Protein AF-A0A914DR41-F1 (afdb_monomer_lite)

InterPro domains:
  IPR018612 Nuclear speckle splicing regulatory protein 1, N-terminal [PF09745] (57-173)
  IPR042816 Nuclear speckle splicing regulatory protein 1 [PTHR31938] (1-197)

Organism: NCBI:txid290746

Structure (mmCIF, N/CA/C/O backbone):
data_AF-A0A914DR41-F1
#
_entry.id   AF-A0A914DR41-F1
#
loop_
_atom_site.group_PDB
_atom_site.id
_atom_site.type_symbol
_atom_site.label_atom_id
_atom_site.label_alt_id
_atom_site.label_comp_id
_atom_site.label_asym_id
_atom_site.label_entity_id
_atom_site.label_seq_id
_atom_site.pdbx_PDB_ins_code
_atom_site.Cartn_x
_atom_site.Cartn_y
_atom_site.Cartn_z
_atom_site.occupancy
_atom_site.B_iso_or_equiv
_atom_site.auth_seq_id
_atom_site.auth_comp_id
_atom_site.auth_asym_id
_atom_site.auth_atom_id
_atom_site.pdbx_PDB_model_num
ATOM 1 N N . MET A 1 1 ? 1.814 39.243 23.192 1.00 39.47 1 MET A N 1
ATOM 2 C CA . MET A 1 1 ? 2.879 38.383 22.633 1.00 39.47 1 MET A CA 1
ATOM 3 C C . MET A 1 1 ? 2.545 38.148 21.168 1.00 39.47 1 MET A C 1
ATOM 5 O O . MET A 1 1 ? 1.551 37.488 20.896 1.00 39.47 1 MET A O 1
ATOM 9 N N . SER A 1 2 ? 3.244 38.806 20.237 1.00 38.56 2 SER A N 1
ATOM 10 C CA . SER A 1 2 ? 2.941 38.699 18.805 1.00 38.56 2 SER A CA 1
ATOM 11 C C . SER A 1 2 ? 3.632 37.471 18.207 1.00 38.56 2 SER A C 1
ATOM 13 O O . SER A 1 2 ? 4.846 37.304 18.309 1.00 38.56 2 SER A O 1
ATOM 15 N N . ASN A 1 3 ? 2.838 36.590 17.600 1.00 43.41 3 ASN A N 1
ATOM 16 C CA . ASN A 1 3 ? 3.318 35.373 16.958 1.00 43.41 3 ASN A CA 1
ATOM 17 C C . ASN A 1 3 ? 3.748 35.688 15.524 1.00 43.41 3 ASN A C 1
ATOM 19 O O . ASN A 1 3 ? 2.932 36.020 14.666 1.00 43.41 3 ASN A O 1
ATOM 23 N N . ASN A 1 4 ? 5.051 35.593 15.279 1.00 41.84 4 ASN A N 1
ATOM 24 C CA . ASN A 1 4 ? 5.675 35.825 13.984 1.00 41.84 4 ASN A CA 1
ATOM 25 C C . ASN A 1 4 ? 5.664 34.512 13.178 1.00 41.84 4 ASN A C 1
ATOM 27 O O . ASN A 1 4 ? 6.569 33.686 13.295 1.00 41.84 4 ASN A O 1
ATOM 31 N N . LEU A 1 5 ? 4.605 34.286 12.397 1.00 46.75 5 LEU A N 1
ATOM 32 C CA . LEU A 1 5 ? 4.511 33.158 11.468 1.00 46.75 5 LEU A CA 1
ATOM 33 C C . LEU A 1 5 ? 5.304 33.485 10.196 1.00 46.75 5 LEU A C 1
ATOM 35 O O . LEU A 1 5 ? 4.791 34.092 9.258 1.00 46.75 5 LEU A O 1
ATOM 39 N N . LYS A 1 6 ? 6.575 33.072 10.158 1.00 53.91 6 LYS A N 1
ATOM 40 C CA . LYS A 1 6 ? 7.399 33.120 8.944 1.00 53.91 6 LYS A CA 1
ATOM 41 C C . LYS A 1 6 ? 6.892 32.080 7.942 1.00 53.91 6 LYS A C 1
ATOM 43 O O . LYS A 1 6 ? 7.232 30.903 8.020 1.00 53.91 6 LYS A O 1
ATOM 48 N N . SER A 1 7 ? 6.087 32.525 6.982 1.00 46.97 7 SER A N 1
ATOM 49 C CA . SER A 1 7 ? 5.737 31.755 5.791 1.00 46.97 7 SER A CA 1
ATOM 50 C C . SER A 1 7 ? 6.989 31.515 4.935 1.00 46.97 7 SER A C 1
ATOM 52 O O . SER A 1 7 ? 7.526 32.450 4.337 1.00 46.97 7 SER A O 1
ATOM 54 N N . LEU A 1 8 ? 7.453 30.270 4.857 1.00 46.78 8 LEU A N 1
ATOM 55 C CA . LEU A 1 8 ? 8.509 29.848 3.936 1.00 46.78 8 LEU A CA 1
ATOM 56 C C . LEU A 1 8 ? 7.909 29.689 2.530 1.00 46.78 8 LEU A C 1
ATOM 58 O O . LEU A 1 8 ? 7.341 28.651 2.198 1.00 46.78 8 LEU A O 1
ATOM 62 N N . ARG A 1 9 ? 8.007 30.734 1.701 1.00 49.91 9 ARG A N 1
ATOM 63 C CA . ARG A 1 9 ? 7.761 30.647 0.253 1.00 49.91 9 ARG A CA 1
ATOM 64 C C . ARG A 1 9 ? 9.052 30.231 -0.455 1.00 49.91 9 ARG A C 1
ATOM 66 O O . ARG A 1 9 ? 10.077 30.890 -0.314 1.00 49.91 9 ARG A O 1
ATOM 73 N N . LEU A 1 10 ? 8.977 29.155 -1.236 1.00 48.16 10 LEU A N 1
ATOM 74 C CA . LEU A 1 10 ? 10.028 28.695 -2.142 1.00 48.16 10 LEU A CA 1
ATOM 75 C C . LEU A 1 10 ? 10.164 29.696 -3.307 1.00 48.16 10 LEU A C 1
ATOM 77 O O . LEU A 1 10 ? 9.295 29.764 -4.174 1.00 48.16 10 LEU A O 1
ATOM 81 N N . LEU A 1 11 ? 11.231 30.495 -3.315 1.00 53.06 11 LEU A N 1
ATOM 82 C CA . LEU A 1 11 ? 11.578 31.382 -4.429 1.00 53.06 11 LEU A CA 1
ATOM 83 C C . LEU A 1 11 ? 12.401 30.597 -5.460 1.00 53.06 11 LEU A C 1
ATOM 85 O O . LEU A 1 11 ? 13.582 30.336 -5.243 1.00 53.06 11 LEU A O 1
ATOM 89 N N . LEU A 1 12 ? 11.789 30.225 -6.590 1.00 52.44 12 LEU A N 1
ATOM 90 C CA . LEU A 1 12 ? 12.543 29.789 -7.768 1.00 52.44 12 LEU A CA 1
ATOM 91 C C . LEU A 1 12 ? 13.240 31.009 -8.386 1.00 52.44 12 LEU A C 1
ATOM 93 O O . LEU A 1 12 ? 12.578 31.934 -8.860 1.00 52.44 12 LEU A O 1
ATOM 97 N N . ALA A 1 13 ? 14.572 31.002 -8.402 1.00 54.69 13 ALA A N 1
ATOM 98 C CA . ALA A 1 13 ? 15.357 31.995 -9.123 1.00 54.69 13 ALA A CA 1
ATOM 99 C C . ALA A 1 13 ? 15.123 31.843 -10.637 1.00 54.69 13 ALA A C 1
ATOM 101 O O . ALA A 1 13 ? 15.411 30.796 -11.220 1.00 54.69 13 ALA A O 1
ATOM 102 N N . LYS A 1 14 ? 14.596 32.890 -11.286 1.00 54.19 14 LYS A N 1
ATOM 103 C CA . LYS A 1 14 ? 14.556 32.974 -12.751 1.00 54.19 14 LYS A CA 1
ATOM 104 C C . LYS A 1 14 ? 15.987 33.119 -13.266 1.00 54.19 14 LYS A C 1
ATOM 106 O O . LYS A 1 14 ? 16.697 34.047 -12.889 1.00 54.19 14 LYS A O 1
ATOM 111 N N . LYS A 1 15 ? 16.392 32.179 -14.117 1.00 45.06 15 LYS A N 1
ATOM 112 C CA . LYS A 1 15 ? 17.657 32.187 -14.852 1.00 45.06 15 LYS A CA 1
ATOM 113 C C . LYS A 1 15 ? 17.734 33.469 -15.687 1.00 45.06 15 LYS A C 1
ATOM 115 O O . LYS A 1 15 ? 16.824 33.739 -16.465 1.00 45.06 15 LYS A O 1
ATOM 120 N N . SER A 1 16 ? 18.784 34.258 -15.487 1.00 47.59 16 SER A N 1
ATOM 121 C CA . SER A 1 16 ? 19.071 35.448 -16.281 1.00 47.59 16 SER A CA 1
ATOM 122 C C . SER A 1 16 ? 19.378 35.046 -17.723 1.00 47.59 16 SER A C 1
ATOM 124 O O . SER A 1 16 ? 20.249 34.216 -17.988 1.00 47.59 16 SER A O 1
ATOM 126 N N . GLU A 1 17 ? 18.634 35.623 -18.661 1.00 46.72 17 GLU A N 1
ATOM 127 C CA . GLU A 1 17 ? 18.936 35.551 -20.084 1.00 46.72 17 GLU A CA 1
ATOM 128 C C . GLU A 1 17 ? 20.172 36.415 -20.346 1.00 46.72 17 GLU A C 1
ATOM 130 O O . GLU A 1 17 ? 20.163 37.630 -20.151 1.00 46.72 17 GLU A O 1
ATOM 135 N N . THR A 1 18 ? 21.275 35.786 -20.739 1.00 50.22 18 THR A N 1
ATOM 136 C CA . THR A 1 18 ? 22.477 36.488 -21.177 1.00 50.22 18 THR A CA 1
ATOM 137 C C . THR A 1 18 ? 22.243 37.035 -22.586 1.00 50.22 18 THR A C 1
ATOM 139 O O . THR A 1 18 ? 22.272 36.303 -23.576 1.00 50.22 18 THR A O 1
ATOM 142 N N . SER A 1 19 ? 21.994 38.341 -22.693 1.00 57.12 19 SER A N 1
ATOM 143 C CA . SER A 1 19 ? 21.948 39.053 -23.972 1.00 57.12 19 SER A CA 1
ATOM 144 C C . SER A 1 19 ? 23.330 39.035 -24.634 1.00 57.12 19 SER A C 1
ATOM 146 O O . SER A 1 19 ? 24.313 39.481 -24.040 1.00 57.12 19 SER A O 1
ATOM 148 N N . LYS A 1 20 ? 23.416 38.524 -25.867 1.00 54.12 20 LYS A N 1
ATOM 149 C CA . LYS A 1 20 ? 24.638 38.565 -26.690 1.00 54.12 20 LYS A CA 1
ATOM 150 C C . LYS A 1 20 ? 25.001 40.025 -27.033 1.00 54.12 20 LYS A C 1
ATOM 152 O O . LYS A 1 20 ? 24.086 40.821 -27.245 1.00 54.12 20 LYS A O 1
ATOM 157 N N . PRO A 1 21 ? 26.295 40.389 -27.119 1.00 48.03 21 PRO A N 1
ATOM 158 C CA . PRO A 1 21 ? 26.701 41.762 -27.403 1.00 48.03 21 PRO A CA 1
ATOM 159 C C . PRO A 1 21 ? 26.348 42.163 -28.842 1.00 48.03 21 PRO A C 1
ATOM 161 O O . PRO A 1 21 ? 26.609 41.429 -29.795 1.00 48.03 21 PRO A O 1
ATOM 164 N N . ILE A 1 22 ? 25.754 43.347 -28.982 1.00 55.28 22 ILE A N 1
ATOM 165 C CA . ILE A 1 22 ? 25.445 43.992 -30.261 1.00 55.28 22 ILE A CA 1
ATOM 166 C C . ILE A 1 22 ? 26.759 44.530 -30.839 1.00 55.28 22 ILE A C 1
ATOM 168 O O . ILE A 1 22 ? 27.381 45.416 -30.258 1.00 55.28 22 ILE A O 1
ATOM 172 N N . VAL A 1 23 ? 27.194 43.985 -31.975 1.00 56.53 23 VAL A N 1
ATOM 173 C CA . VAL A 1 23 ? 28.359 44.485 -32.718 1.00 56.53 23 VAL A CA 1
ATOM 174 C C . VAL A 1 23 ? 27.968 45.791 -33.416 1.00 56.53 23 VAL A C 1
ATOM 176 O O . VAL A 1 23 ? 27.027 45.818 -34.211 1.00 56.53 23 VAL A O 1
ATOM 179 N N . ALA A 1 24 ? 28.677 46.876 -33.106 1.00 60.75 24 ALA A N 1
ATOM 180 C CA . ALA A 1 24 ? 28.506 48.171 -33.756 1.00 60.75 24 ALA A CA 1
ATOM 181 C C . ALA A 1 24 ? 28.954 48.102 -35.229 1.00 60.75 24 ALA A C 1
ATOM 183 O O . ALA A 1 24 ? 30.042 47.612 -35.532 1.00 60.75 24 ALA A O 1
ATOM 184 N N . LYS A 1 25 ? 28.113 48.593 -36.147 1.00 64.19 25 LYS A N 1
ATOM 185 C CA . LYS A 1 25 ? 28.446 48.730 -37.574 1.00 64.19 25 LYS A CA 1
ATOM 186 C C . LYS A 1 25 ? 29.302 49.994 -37.778 1.00 64.19 25 LYS A C 1
ATOM 188 O O . LYS A 1 25 ? 28.958 51.017 -37.185 1.00 64.19 25 LYS A O 1
ATOM 193 N N . PRO A 1 26 ? 30.368 49.972 -38.601 1.00 64.38 26 PRO A N 1
ATOM 194 C CA . PRO A 1 26 ? 31.095 51.190 -38.955 1.00 64.38 26 PRO A CA 1
ATOM 195 C C . PRO A 1 26 ? 30.218 52.130 -39.804 1.00 64.38 26 PRO A C 1
ATOM 197 O O . PRO A 1 26 ? 29.418 51.678 -40.623 1.00 64.38 26 PRO A O 1
ATOM 200 N N . SER A 1 27 ? 30.350 53.435 -39.549 1.00 68.50 27 SER A N 1
ATOM 201 C CA . SER A 1 27 ? 29.569 54.532 -40.141 1.00 68.50 27 SER A CA 1
ATOM 202 C C . SER A 1 27 ? 29.747 54.658 -41.664 1.00 68.50 27 SER A C 1
ATOM 204 O O . SER A 1 27 ? 30.855 54.518 -42.174 1.00 68.50 27 SER A O 1
ATOM 206 N N . VAL A 1 28 ? 28.642 54.966 -42.355 1.00 58.00 28 VAL A N 1
ATOM 207 C CA . VAL A 1 28 ? 28.438 55.043 -43.818 1.00 58.00 28 VAL A CA 1
ATOM 208 C C . VAL A 1 28 ? 28.422 56.512 -44.290 1.00 58.00 28 VAL A C 1
ATOM 210 O O . VAL A 1 28 ? 27.437 56.981 -44.843 1.00 58.00 28 VAL A O 1
ATOM 213 N N . PHE A 1 29 ? 29.476 57.287 -44.023 1.00 53.75 29 PHE A N 1
ATOM 214 C CA . PHE A 1 29 ? 29.556 58.699 -44.459 1.00 53.75 29 PHE A CA 1
ATOM 215 C C . PHE A 1 29 ? 30.946 59.081 -44.984 1.00 53.75 29 PHE A C 1
ATOM 217 O O . PHE A 1 29 ? 31.514 60.096 -44.592 1.00 53.75 29 PHE A O 1
ATOM 224 N N . GLY A 1 30 ? 31.525 58.261 -45.859 1.00 58.22 30 GLY A N 1
ATOM 225 C CA . GLY A 1 30 ? 32.840 58.567 -46.418 1.00 58.22 30 GLY A CA 1
ATOM 226 C C . GLY A 1 30 ? 33.162 57.814 -47.696 1.00 58.22 30 GLY A C 1
ATOM 227 O O . GLY A 1 30 ? 34.155 57.103 -47.706 1.00 58.22 30 GLY A O 1
ATOM 228 N N . ASP A 1 31 ? 32.305 57.925 -48.713 1.00 51.16 31 ASP A N 1
ATOM 229 C CA . ASP A 1 31 ? 32.732 58.027 -50.118 1.00 51.16 31 ASP A CA 1
ATOM 230 C C . ASP A 1 31 ? 31.510 58.355 -50.994 1.00 51.16 31 ASP A C 1
ATOM 232 O O . ASP A 1 31 ? 30.591 57.547 -51.130 1.00 51.16 31 ASP A O 1
ATOM 236 N N . GLU A 1 32 ? 31.473 59.568 -51.547 1.00 50.31 32 GLU A N 1
ATOM 237 C CA . GLU A 1 32 ? 30.600 59.919 -52.671 1.00 50.31 32 GLU A CA 1
ATOM 238 C C . GLU A 1 32 ? 31.189 59.264 -53.928 1.00 50.31 32 GLU A C 1
ATOM 240 O O . GLU A 1 32 ? 32.149 59.766 -54.511 1.00 50.31 32 GLU A O 1
ATOM 245 N N . SER A 1 33 ? 30.632 58.126 -54.346 1.00 59.69 33 SER A N 1
ATOM 246 C CA . SER A 1 33 ? 30.881 57.560 -55.672 1.00 59.69 33 SER A CA 1
ATOM 247 C C . SER A 1 33 ? 29.559 57.095 -56.279 1.00 59.69 33 SER A C 1
ATOM 249 O O . SER A 1 33 ? 28.854 56.257 -55.717 1.00 59.69 33 SER A O 1
ATOM 251 N N . ASP A 1 34 ? 29.215 57.743 -57.386 1.00 60.22 34 ASP A N 1
ATOM 252 C CA . ASP A 1 34 ? 27.919 57.789 -58.062 1.00 60.22 34 ASP A CA 1
ATOM 253 C C . ASP A 1 34 ? 27.664 56.523 -58.907 1.00 60.22 34 ASP A C 1
ATOM 255 O O . ASP A 1 34 ? 27.670 56.558 -60.135 1.00 60.22 34 ASP A O 1
ATOM 259 N N . GLU A 1 35 ? 27.475 55.374 -58.248 1.00 62.78 35 GLU A N 1
ATOM 260 C CA . GLU A 1 35 ? 26.938 54.161 -58.876 1.00 62.78 35 GLU A CA 1
ATOM 261 C C . GLU A 1 35 ? 25.740 53.629 -58.076 1.00 62.78 35 GLU A C 1
ATOM 263 O O . GLU A 1 35 ? 25.835 53.355 -56.876 1.00 62.78 35 GLU A O 1
ATOM 268 N N . GLU A 1 36 ? 24.599 53.477 -58.759 1.00 65.25 36 GLU A N 1
ATOM 269 C CA . GLU A 1 36 ? 23.353 52.915 -58.223 1.00 65.25 36 GLU A CA 1
ATOM 270 C C . GLU A 1 36 ? 23.631 51.639 -57.398 1.00 65.25 36 GLU A C 1
ATOM 272 O O . GLU A 1 36 ? 24.268 50.697 -57.891 1.00 65.25 36 GLU A O 1
ATOM 277 N N . PRO A 1 37 ? 23.183 51.554 -56.130 1.00 66.62 37 PRO A N 1
ATOM 278 C CA . PRO A 1 37 ? 23.532 50.434 -55.272 1.00 66.62 37 PRO A CA 1
ATOM 279 C C . PRO A 1 37 ? 22.868 49.149 -55.781 1.00 66.62 37 PRO A C 1
ATOM 281 O O . PRO A 1 37 ? 21.682 48.927 -55.545 1.00 66.62 37 PRO A O 1
ATOM 284 N N . LEU A 1 38 ? 23.659 48.267 -56.413 1.00 64.75 38 LEU A N 1
ATOM 285 C CA . LEU A 1 38 ? 23.199 46.947 -56.876 1.00 64.75 38 LEU A CA 1
ATOM 286 C C . LEU A 1 38 ? 22.393 46.238 -55.777 1.00 64.75 38 LEU A C 1
ATOM 288 O O . LEU A 1 38 ? 22.798 46.208 -54.600 1.00 64.75 38 LEU A O 1
ATOM 292 N N . THR A 1 39 ? 21.266 45.644 -56.164 1.00 77.56 39 THR A N 1
ATOM 293 C CA . THR A 1 39 ? 20.363 44.976 -55.224 1.00 77.56 39 THR A CA 1
ATOM 294 C C . THR A 1 39 ? 21.057 43.783 -54.559 1.00 77.56 39 THR A C 1
ATOM 296 O O . THR A 1 39 ? 22.008 43.198 -55.087 1.00 77.56 39 THR A O 1
ATOM 299 N N . ALA A 1 40 ? 20.609 43.395 -53.361 1.00 74.31 40 ALA A N 1
ATOM 300 C CA . ALA A 1 40 ? 21.200 42.260 -52.644 1.00 74.31 40 ALA A CA 1
ATOM 301 C C . ALA A 1 40 ? 21.135 40.950 -53.457 1.00 74.31 40 ALA A C 1
ATOM 303 O O . ALA A 1 40 ? 22.047 40.131 -53.355 1.00 74.31 40 ALA A O 1
ATOM 304 N N . SER A 1 41 ? 20.101 40.789 -54.290 1.00 76.31 41 SER A N 1
ATOM 305 C CA . SER A 1 41 ? 19.934 39.686 -55.242 1.00 76.31 41 SER A CA 1
ATOM 306 C C . SER A 1 41 ? 20.958 39.720 -56.376 1.00 76.31 41 SER A C 1
ATOM 308 O O . SER A 1 41 ? 21.594 38.704 -56.627 1.00 76.31 41 SER A O 1
ATOM 310 N N . GLU A 1 42 ? 21.211 40.871 -57.002 1.00 78.44 42 GLU A N 1
ATOM 311 C CA . GLU A 1 42 ? 22.209 40.978 -58.084 1.00 78.44 42 GLU A CA 1
ATOM 312 C C . GLU A 1 42 ? 23.633 40.772 -57.558 1.00 78.44 42 GLU A C 1
ATOM 314 O O . GLU A 1 42 ? 24.439 40.056 -58.153 1.00 78.44 42 GLU A O 1
ATOM 319 N N . LYS A 1 43 ? 23.939 41.321 -56.373 1.00 76.94 43 LYS A N 1
ATOM 320 C CA . LYS A 1 43 ? 25.219 41.076 -55.687 1.00 76.94 43 LYS A CA 1
ATOM 321 C C . LYS A 1 43 ? 25.410 39.598 -55.341 1.00 76.94 43 LYS A C 1
ATOM 323 O O . LYS A 1 43 ? 26.547 39.123 -55.304 1.00 76.94 43 LYS A O 1
ATOM 328 N N . PHE A 1 44 ? 24.325 38.882 -55.054 1.00 76.31 44 PHE A N 1
ATOM 329 C CA . PHE A 1 44 ? 24.342 37.440 -54.836 1.00 76.31 44 PHE A CA 1
ATOM 330 C C . PHE A 1 44 ? 24.585 36.715 -56.168 1.00 76.31 44 PHE A C 1
ATOM 332 O O . PHE A 1 44 ? 25.568 35.995 -56.288 1.00 76.31 44 PHE A O 1
ATOM 339 N N . GLU A 1 45 ? 23.811 36.984 -57.215 1.00 76.69 45 GLU A N 1
ATOM 340 C CA . GLU A 1 45 ? 23.971 36.333 -58.524 1.00 76.69 45 GLU A CA 1
ATOM 341 C C . GLU A 1 45 ? 25.378 36.490 -59.122 1.00 76.69 45 GLU A C 1
ATOM 343 O O . GLU A 1 45 ? 25.960 35.510 -59.589 1.00 76.69 45 GLU A O 1
ATOM 348 N N . ILE A 1 46 ? 25.987 37.675 -59.028 1.00 73.62 46 ILE A N 1
ATOM 349 C CA . ILE A 1 46 ? 27.352 37.928 -59.523 1.00 73.62 46 ILE A CA 1
ATOM 350 C C . ILE A 1 46 ? 28.397 37.092 -58.754 1.00 73.62 46 ILE A C 1
ATOM 352 O O . ILE A 1 46 ? 29.318 36.512 -59.343 1.00 73.62 46 ILE A O 1
ATOM 356 N N . LYS A 1 47 ? 28.252 36.972 -57.428 1.00 72.19 47 LYS A N 1
ATOM 357 C CA . LYS A 1 47 ? 29.155 36.170 -56.579 1.00 72.19 47 LYS A CA 1
ATOM 358 C C . LYS A 1 47 ? 29.016 34.665 -56.809 1.00 72.19 47 LYS A C 1
ATOM 360 O O . LYS A 1 47 ? 30.012 33.950 -56.729 1.00 72.19 47 LYS A O 1
ATOM 365 N N . TYR A 1 48 ? 27.812 34.182 -57.101 1.00 70.19 48 TYR A N 1
ATOM 366 C CA . TYR A 1 48 ? 27.581 32.765 -57.392 1.00 70.19 48 TYR A CA 1
ATOM 367 C C . TYR A 1 48 ? 27.979 32.411 -58.832 1.00 70.19 48 TYR A C 1
ATOM 369 O O . TYR A 1 48 ? 28.585 31.367 -59.066 1.00 70.19 48 TYR A O 1
ATOM 377 N N . SER A 1 49 ? 27.740 33.305 -59.795 1.00 73.19 49 SER A N 1
ATOM 378 C CA . SER A 1 49 ? 28.137 33.110 -61.196 1.00 73.19 49 SER A CA 1
ATOM 379 C C . SER A 1 49 ? 29.662 33.027 -61.360 1.00 73.19 49 SER A C 1
ATOM 381 O O . SER A 1 49 ? 30.172 32.129 -62.031 1.00 73.19 49 SER A O 1
ATOM 383 N N . SER A 1 50 ? 30.411 33.890 -60.661 1.00 71.62 50 SER A N 1
ATOM 384 C CA . SER A 1 50 ? 31.885 33.907 -60.695 1.00 71.62 50 SER A CA 1
ATOM 385 C C . SER A 1 50 ? 32.557 32.672 -60.074 1.00 71.62 50 SER A C 1
ATOM 387 O O . SER A 1 50 ? 33.685 32.341 -60.445 1.00 71.62 50 SER A O 1
ATOM 389 N N . ASN A 1 51 ? 31.879 31.952 -59.173 1.00 74.69 51 ASN A N 1
ATOM 390 C CA . ASN A 1 51 ? 32.422 30.755 -58.517 1.00 74.69 51 ASN A CA 1
ATOM 391 C C . ASN A 1 51 ? 31.896 29.433 -59.093 1.00 74.69 51 ASN A C 1
ATOM 393 O O . ASN A 1 51 ? 32.490 28.386 -58.839 1.00 74.69 51 ASN A O 1
ATOM 397 N N . LYS A 1 52 ? 30.895 29.480 -59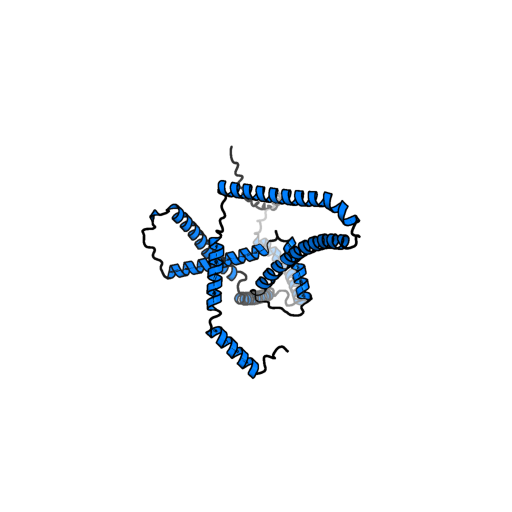.980 1.00 78.19 52 LYS A N 1
ATOM 398 C CA . LYS A 1 52 ? 30.253 28.303 -60.584 1.00 78.19 52 LYS A CA 1
ATOM 399 C C . LYS A 1 52 ? 31.237 27.298 -61.194 1.00 78.19 52 LYS A C 1
ATOM 401 O O . LYS A 1 52 ? 31.082 26.098 -61.007 1.00 78.19 52 LYS A O 1
ATOM 406 N N . SER A 1 53 ? 32.277 27.773 -61.885 1.00 80.94 53 SER A N 1
ATOM 407 C CA . SER A 1 53 ? 33.297 26.897 -62.490 1.00 80.94 53 SER A CA 1
ATOM 408 C C . SER A 1 53 ? 34.169 26.185 -61.448 1.00 80.94 53 SER A C 1
ATOM 410 O O . SER A 1 53 ? 34.565 25.036 -61.644 1.00 80.94 53 SER A O 1
ATOM 412 N N . LYS A 1 54 ? 34.469 26.851 -60.326 1.00 83.00 54 LYS A N 1
ATOM 413 C CA . LYS A 1 54 ? 35.223 26.245 -59.223 1.00 83.00 54 LYS A CA 1
ATOM 414 C C . LYS A 1 54 ? 34.354 25.219 -58.506 1.00 83.00 54 LYS A C 1
ATOM 416 O O . LYS A 1 54 ? 34.817 24.106 -58.297 1.00 83.00 54 LYS A O 1
ATOM 421 N N . ASP A 1 55 ? 33.099 25.558 -58.230 1.00 83.94 55 ASP A N 1
ATOM 422 C CA . ASP A 1 55 ? 32.150 24.670 -57.558 1.00 83.94 55 ASP A CA 1
ATOM 423 C C . ASP A 1 55 ? 31.893 23.400 -58.377 1.00 83.94 55 ASP A C 1
ATOM 425 O O . ASP A 1 55 ? 31.949 22.305 -57.831 1.00 83.94 55 ASP A O 1
ATOM 429 N N . GLN A 1 56 ? 31.737 23.514 -59.701 1.00 85.44 56 GLN A N 1
ATOM 430 C CA . GLN A 1 56 ? 31.613 22.359 -60.601 1.00 85.44 56 GLN A CA 1
ATOM 431 C C . GLN A 1 56 ? 32.830 21.428 -60.532 1.00 85.44 56 GLN A C 1
ATOM 433 O O . GLN A 1 56 ? 32.666 20.225 -60.365 1.00 85.44 56 GLN A O 1
ATOM 438 N N . ARG A 1 57 ? 34.053 21.976 -60.566 1.00 86.81 57 ARG A N 1
ATOM 439 C CA . ARG A 1 57 ? 35.283 21.176 -60.413 1.00 86.81 57 ARG A CA 1
ATOM 440 C C . ARG A 1 57 ? 35.381 20.507 -59.044 1.00 86.81 57 ARG A C 1
ATOM 442 O O . ARG A 1 57 ? 35.972 19.439 -58.933 1.00 86.81 57 ARG A O 1
ATOM 449 N N . MET A 1 58 ? 34.868 21.146 -57.994 1.00 86.31 58 MET A N 1
ATOM 450 C CA . MET A 1 58 ? 34.838 20.561 -56.651 1.00 86.31 58 MET A CA 1
ATOM 451 C C . MET A 1 58 ? 33.803 19.435 -56.573 1.00 86.31 58 MET A C 1
ATOM 453 O O . MET A 1 58 ? 34.123 18.374 -56.052 1.00 86.31 58 MET A O 1
ATOM 457 N N . VAL A 1 59 ? 32.618 19.622 -57.162 1.00 87.12 59 VAL A N 1
ATOM 458 C CA . VAL A 1 59 ? 31.585 18.581 -57.273 1.00 87.12 59 VAL A CA 1
ATOM 459 C C . VAL A 1 59 ? 32.104 17.380 -58.064 1.00 87.12 59 VAL A C 1
ATOM 461 O O . VAL A 1 59 ? 31.956 16.255 -57.606 1.00 87.12 59 VAL A O 1
ATOM 464 N N . GLU A 1 60 ? 32.765 17.590 -59.204 1.00 87.62 60 GLU A N 1
ATOM 465 C CA . GLU A 1 60 ? 33.345 16.508 -60.016 1.00 87.62 60 GLU A CA 1
ATOM 466 C C . GLU A 1 60 ? 34.412 15.711 -59.259 1.00 87.62 60 GLU A C 1
ATOM 468 O O . GLU A 1 60 ? 34.420 14.485 -59.329 1.00 87.62 60 GLU A O 1
ATOM 473 N N . LYS A 1 61 ? 35.286 16.386 -58.499 1.00 88.88 61 LYS A N 1
ATOM 474 C CA . LYS A 1 61 ? 36.282 15.716 -57.646 1.00 88.88 61 LYS A CA 1
ATOM 475 C C . LYS A 1 61 ? 35.620 14.871 -56.563 1.00 88.88 61 LYS A C 1
ATOM 477 O O . LYS A 1 61 ? 35.977 13.713 -56.400 1.00 88.88 61 LYS A O 1
ATOM 482 N N . VAL A 1 62 ? 34.628 15.433 -55.876 1.00 87.25 62 VAL A N 1
ATOM 483 C CA . VAL A 1 62 ? 33.891 14.741 -54.812 1.00 87.25 62 VAL A CA 1
ATOM 484 C C . VAL A 1 62 ? 33.107 13.547 -55.370 1.00 87.25 62 VAL A C 1
ATOM 486 O O . VAL A 1 62 ? 33.127 12.482 -54.769 1.00 87.25 62 VAL A O 1
ATOM 489 N N . MET A 1 63 ? 32.492 13.679 -56.549 1.00 86.69 63 MET A N 1
ATOM 490 C CA . MET A 1 63 ? 31.787 12.584 -57.232 1.00 86.69 63 MET A CA 1
ATOM 491 C C . MET A 1 63 ? 32.729 11.496 -57.767 1.00 86.69 63 MET A C 1
ATOM 493 O O . MET A 1 63 ? 32.327 10.338 -57.860 1.00 86.69 63 MET A O 1
ATOM 497 N N . ALA A 1 64 ? 33.962 11.856 -58.145 1.00 87.94 64 ALA A N 1
ATOM 498 C CA . ALA A 1 64 ? 34.988 10.902 -58.568 1.00 87.94 64 ALA A CA 1
ATOM 499 C C . ALA A 1 64 ? 35.561 10.103 -57.387 1.00 87.94 64 ALA A C 1
ATOM 501 O O . ALA A 1 64 ? 35.947 8.949 -57.562 1.00 87.94 64 ALA A O 1
ATOM 502 N N . GLU A 1 65 ? 35.614 10.713 -56.202 1.00 90.06 65 GLU A N 1
ATOM 503 C CA . GLU A 1 65 ? 35.994 10.049 -54.954 1.00 90.06 65 GLU A CA 1
ATOM 504 C C . GLU A 1 65 ? 34.857 9.160 -54.423 1.00 90.06 65 GLU A C 1
ATOM 506 O O . GLU A 1 65 ? 35.092 7.989 -54.124 1.00 90.06 65 GLU A O 1
ATOM 511 N N . ASP A 1 66 ? 33.628 9.685 -54.349 1.00 88.44 66 ASP A N 1
ATOM 512 C CA . ASP A 1 66 ? 32.431 8.941 -53.947 1.00 88.44 66 ASP A CA 1
ATOM 513 C C . ASP A 1 66 ? 31.178 9.394 -54.737 1.00 88.44 66 ASP A C 1
ATOM 515 O O . ASP A 1 66 ? 30.650 10.490 -54.512 1.00 88.44 66 ASP A O 1
ATOM 519 N N . PRO A 1 67 ? 30.617 8.531 -55.609 1.00 87.00 67 PRO A N 1
ATOM 520 C CA . PRO A 1 67 ? 29.372 8.801 -56.334 1.00 87.00 67 PRO A CA 1
ATOM 521 C C . PRO A 1 67 ? 28.142 9.024 -55.436 1.00 87.00 67 PRO A C 1
ATOM 523 O O . PRO A 1 67 ? 27.090 9.442 -55.927 1.00 87.00 67 PRO A O 1
ATOM 526 N N . ASN A 1 68 ? 28.230 8.701 -54.142 1.00 85.38 68 ASN A N 1
ATOM 527 C CA . ASN A 1 68 ? 27.149 8.835 -53.171 1.00 85.38 68 ASN A CA 1
ATOM 528 C C . ASN A 1 68 ? 27.225 10.113 -52.317 1.00 85.38 68 ASN A C 1
ATOM 530 O O . ASN A 1 68 ? 26.323 10.362 -51.518 1.00 85.38 68 ASN A O 1
ATOM 534 N N . ALA A 1 69 ? 28.260 10.940 -52.490 1.00 86.19 69 ALA A N 1
ATOM 535 C CA . ALA A 1 69 ? 28.559 12.060 -51.596 1.00 86.19 69 ALA A CA 1
ATOM 536 C C . ALA A 1 69 ? 27.416 13.082 -51.426 1.00 86.19 69 ALA A C 1
ATOM 538 O O . ALA A 1 69 ? 27.310 13.709 -50.374 1.00 86.19 69 ALA A O 1
ATOM 539 N N . TYR A 1 70 ? 26.550 13.235 -52.435 1.00 85.81 70 TYR A N 1
ATOM 540 C CA . TYR A 1 70 ? 25.445 14.203 -52.432 1.00 85.81 70 TYR A CA 1
ATOM 541 C C . TYR A 1 70 ? 24.053 13.586 -52.215 1.00 85.81 70 TYR A C 1
ATOM 543 O O . TYR A 1 70 ? 23.059 14.310 -52.268 1.00 85.81 70 TYR A O 1
ATOM 551 N N . LYS A 1 71 ? 23.942 12.277 -51.947 1.00 87.88 71 LYS A N 1
ATOM 552 C CA . LYS A 1 71 ? 22.644 11.609 -51.717 1.00 87.88 71 LYS A CA 1
ATOM 553 C C . LYS A 1 71 ? 22.152 11.765 -50.276 1.00 87.88 71 LYS A C 1
ATOM 555 O O . LYS A 1 71 ? 21.893 10.793 -49.569 1.00 87.88 71 LYS A O 1
ATOM 560 N N . TYR A 1 72 ? 22.045 13.011 -49.826 1.00 85.00 72 TYR A N 1
ATOM 561 C CA . TYR A 1 72 ? 21.657 13.330 -48.453 1.00 85.00 72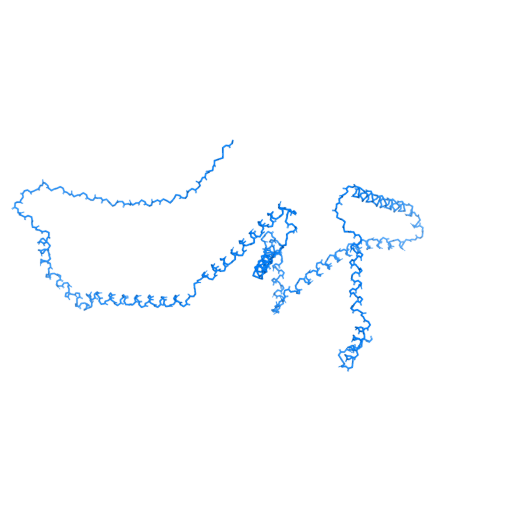 TYR A CA 1
ATOM 562 C C . TYR A 1 72 ? 20.220 12.910 -48.132 1.00 85.00 72 TYR A C 1
ATOM 564 O O . TYR A 1 72 ? 19.980 12.370 -47.053 1.00 85.00 72 TYR A O 1
ATOM 572 N N . ASP A 1 73 ? 19.294 13.105 -49.072 1.00 87.56 73 ASP A N 1
ATOM 573 C CA . ASP A 1 73 ? 17.871 12.811 -48.866 1.00 87.56 73 ASP A CA 1
ATOM 574 C C . ASP A 1 73 ? 17.623 11.306 -48.687 1.00 87.56 73 ASP A C 1
ATOM 576 O O . ASP A 1 73 ? 16.921 10.900 -47.767 1.00 87.56 73 ASP A O 1
ATOM 580 N N . GLU A 1 74 ? 18.280 10.457 -49.484 1.00 85.69 74 GLU A N 1
ATOM 581 C CA . GLU A 1 74 ? 18.128 8.997 -49.393 1.00 85.69 74 GLU A CA 1
ATOM 582 C C . GLU A 1 74 ? 18.627 8.447 -48.044 1.00 85.69 74 GLU A C 1
ATOM 584 O O . GLU A 1 74 ? 17.956 7.628 -47.411 1.00 85.69 74 GLU A O 1
ATOM 589 N N . VAL A 1 75 ? 19.782 8.934 -47.571 1.00 88.25 75 VAL A N 1
ATOM 590 C CA . VAL A 1 75 ? 20.354 8.548 -46.270 1.00 88.25 75 VAL A CA 1
ATOM 591 C C . VAL A 1 75 ? 19.491 9.065 -45.122 1.00 88.25 75 VAL A C 1
ATOM 593 O O . VAL A 1 75 ? 19.290 8.364 -44.128 1.00 88.25 75 VAL A O 1
ATOM 596 N N . TYR A 1 76 ? 18.964 10.285 -45.239 1.00 89.94 76 TYR A N 1
ATOM 597 C CA . TYR A 1 76 ? 18.080 10.853 -44.228 1.00 89.94 76 TYR A CA 1
ATOM 598 C C . TYR A 1 76 ? 16.774 10.064 -44.116 1.00 89.94 76 TYR A C 1
ATOM 600 O O . TYR A 1 76 ? 16.400 9.673 -43.008 1.00 89.94 76 TYR A O 1
ATOM 608 N N . ASP A 1 77 ? 16.141 9.754 -45.248 1.00 90.50 77 ASP A N 1
ATOM 609 C CA . ASP A 1 77 ? 14.936 8.930 -45.317 1.00 90.50 77 ASP A CA 1
ATOM 610 C C . ASP A 1 77 ? 15.166 7.549 -44.697 1.00 90.50 77 ASP A C 1
ATOM 612 O O . ASP A 1 77 ? 14.301 7.020 -43.996 1.00 90.50 77 ASP A O 1
ATOM 616 N N . GLU A 1 78 ? 16.330 6.940 -44.932 1.00 91.12 78 GLU A N 1
ATOM 617 C CA . GLU A 1 78 ? 16.684 5.656 -44.333 1.00 91.12 78 GLU A CA 1
ATOM 618 C C . GLU A 1 78 ? 16.869 5.765 -42.812 1.00 91.12 78 GLU A C 1
ATOM 620 O O . GLU A 1 78 ? 16.318 4.956 -42.060 1.00 91.12 78 GLU A O 1
ATOM 625 N N . ILE A 1 79 ? 17.565 6.800 -42.332 1.00 91.38 79 ILE A N 1
ATOM 626 C CA . ILE A 1 79 ? 17.729 7.073 -40.898 1.00 91.38 79 ILE A CA 1
ATOM 627 C C . ILE A 1 79 ? 16.370 7.319 -40.235 1.00 91.38 79 ILE A C 1
ATOM 629 O O . ILE A 1 79 ? 16.123 6.834 -39.127 1.00 91.38 79 ILE A O 1
ATOM 633 N N . GLU A 1 80 ? 15.480 8.067 -40.883 1.00 93.12 80 GLU A N 1
ATOM 634 C CA . GLU A 1 80 ? 14.145 8.353 -40.371 1.00 93.12 80 GLU A CA 1
ATOM 635 C C . GLU A 1 80 ? 13.278 7.090 -40.338 1.00 93.12 80 GLU A C 1
ATOM 637 O O . GLU A 1 80 ? 12.672 6.790 -39.307 1.00 93.12 80 GLU A O 1
ATOM 642 N N . LYS A 1 81 ? 13.295 6.277 -41.401 1.00 93.69 81 LYS A N 1
ATOM 643 C CA . LYS A 1 81 ? 12.631 4.963 -41.424 1.00 93.69 81 LYS A CA 1
ATOM 644 C C . LYS A 1 81 ? 13.141 4.066 -40.299 1.00 93.69 81 LYS A C 1
ATOM 646 O O . LYS A 1 81 ? 12.333 3.516 -39.552 1.00 93.69 81 LYS A O 1
ATOM 651 N N . GLN A 1 82 ? 14.457 3.969 -40.105 1.00 93.81 82 GLN A N 1
ATOM 652 C CA . GLN A 1 82 ? 15.046 3.177 -39.021 1.00 93.81 82 GLN A CA 1
ATOM 653 C C . GLN A 1 82 ? 14.649 3.703 -37.631 1.00 93.81 82 GLN A C 1
ATOM 655 O O . GLN A 1 82 ? 14.342 2.911 -36.738 1.00 93.81 82 GLN A O 1
ATOM 660 N N . LYS A 1 83 ? 14.613 5.027 -37.427 1.00 94.94 83 LYS A N 1
ATOM 661 C CA . LYS A 1 83 ? 14.122 5.639 -36.177 1.00 94.94 83 LYS A CA 1
ATOM 662 C C . LYS A 1 83 ? 12.649 5.327 -35.936 1.00 94.94 83 LYS A C 1
ATOM 664 O O . LYS A 1 83 ? 12.279 5.004 -34.807 1.00 94.94 83 LYS A O 1
ATOM 669 N N . ASN A 1 84 ? 11.823 5.393 -36.976 1.00 94.19 84 ASN A N 1
ATOM 670 C CA . ASN A 1 84 ? 10.394 5.110 -36.894 1.00 94.19 84 ASN A CA 1
ATOM 671 C C . ASN A 1 84 ? 10.127 3.638 -36.568 1.00 94.19 84 ASN A C 1
ATOM 673 O O . ASN A 1 84 ? 9.302 3.364 -35.698 1.00 94.19 84 ASN A O 1
ATOM 677 N N . VAL A 1 85 ? 10.870 2.706 -37.175 1.00 94.81 85 VAL A N 1
ATOM 678 C CA . VAL A 1 85 ? 10.799 1.270 -36.852 1.00 94.81 85 VAL A CA 1
ATOM 679 C C . VAL A 1 85 ? 11.193 1.024 -35.397 1.00 94.81 85 VAL A C 1
ATOM 681 O O . VAL A 1 85 ? 10.399 0.461 -34.650 1.00 94.81 85 VAL A O 1
ATOM 684 N N . LYS A 1 86 ? 12.344 1.542 -34.944 1.00 94.19 86 LYS A N 1
ATOM 685 C CA . LYS A 1 86 ? 12.782 1.410 -33.539 1.00 94.19 86 LYS A CA 1
ATOM 686 C C . LYS A 1 86 ? 11.762 1.996 -32.560 1.00 94.19 86 LYS A C 1
ATOM 688 O O . LYS A 1 86 ? 11.402 1.364 -31.576 1.00 94.19 86 LYS A O 1
ATOM 693 N N . THR A 1 87 ? 11.223 3.175 -32.870 1.00 92.81 87 THR A N 1
ATOM 694 C CA . THR A 1 87 ? 10.193 3.823 -32.047 1.00 92.81 87 THR A CA 1
ATOM 695 C C . THR A 1 87 ? 8.897 3.010 -32.017 1.00 92.81 87 THR A C 1
ATOM 697 O O . THR A 1 87 ? 8.224 2.957 -30.989 1.00 92.81 87 THR A O 1
ATOM 700 N N . ALA A 1 88 ? 8.511 2.388 -33.133 1.00 92.38 88 ALA A N 1
ATOM 701 C CA . ALA A 1 88 ? 7.341 1.519 -33.197 1.00 92.38 88 ALA A CA 1
ATOM 702 C C . ALA A 1 88 ? 7.551 0.232 -32.385 1.00 92.38 88 ALA A C 1
ATOM 704 O O . ALA A 1 88 ? 6.650 -0.158 -31.643 1.00 92.38 88 ALA A O 1
ATOM 705 N N . GLU A 1 89 ? 8.737 -0.375 -32.462 1.00 92.19 89 GLU A N 1
ATOM 706 C CA . GLU A 1 89 ? 9.123 -1.528 -31.644 1.00 92.19 89 GLU A CA 1
ATOM 707 C C . GLU A 1 89 ? 9.116 -1.195 -30.148 1.00 92.19 89 GLU A C 1
ATOM 709 O O . GLU A 1 89 ? 8.567 -1.955 -29.352 1.00 92.19 89 GLU A O 1
ATOM 714 N N . ASP A 1 90 ? 9.669 -0.048 -29.750 1.00 89.44 90 ASP A N 1
ATOM 715 C CA . ASP A 1 90 ? 9.681 0.388 -28.350 1.00 89.44 90 ASP A CA 1
ATOM 716 C C . ASP A 1 90 ? 8.261 0.664 -27.839 1.00 89.44 90 ASP A C 1
ATOM 718 O O . ASP A 1 90 ? 7.883 0.193 -26.766 1.00 89.44 90 ASP A O 1
ATOM 722 N N . LYS A 1 91 ? 7.415 1.316 -28.648 1.00 88.75 91 LYS A N 1
ATOM 723 C CA . LYS A 1 91 ? 5.990 1.505 -28.331 1.00 88.75 91 LYS A CA 1
ATOM 724 C C . LYS A 1 91 ? 5.228 0.182 -28.238 1.00 88.75 91 LYS A C 1
ATOM 726 O O . LYS A 1 91 ? 4.299 0.085 -27.441 1.00 88.75 91 LYS A O 1
ATOM 731 N N . ALA A 1 92 ? 5.568 -0.817 -29.052 1.00 88.25 92 ALA A N 1
ATOM 732 C CA . ALA A 1 92 ? 4.967 -2.146 -28.963 1.00 88.25 92 ALA A CA 1
ATOM 733 C C . ALA A 1 92 ? 5.374 -2.844 -27.654 1.00 88.25 92 ALA A C 1
ATOM 735 O O . ALA A 1 92 ? 4.502 -3.297 -26.914 1.00 88.25 92 ALA A O 1
ATOM 736 N N . LYS A 1 93 ? 6.667 -2.811 -27.304 1.00 86.50 93 LYS A N 1
ATOM 737 C CA . LYS A 1 93 ? 7.188 -3.338 -26.029 1.00 86.50 93 LYS A CA 1
ATOM 738 C C . LYS A 1 93 ? 6.571 -2.642 -24.816 1.00 86.50 93 LYS A C 1
ATOM 740 O O . LYS A 1 93 ? 6.339 -3.280 -23.794 1.00 86.50 93 LYS A O 1
ATOM 745 N N . ASP A 1 94 ? 6.303 -1.343 -24.903 1.00 84.94 94 ASP A N 1
ATOM 746 C CA . ASP A 1 94 ? 5.696 -0.585 -23.807 1.00 84.94 94 ASP A CA 1
ATOM 747 C C . ASP A 1 94 ? 4.199 -0.868 -23.633 1.00 84.94 94 ASP A C 1
ATOM 749 O O . ASP A 1 94 ? 3.697 -0.765 -22.517 1.00 84.94 94 ASP A O 1
ATOM 753 N N . LYS A 1 95 ? 3.486 -1.278 -24.691 1.00 83.06 95 LYS A N 1
ATOM 754 C CA . LYS A 1 95 ? 2.086 -1.729 -24.579 1.00 83.06 95 LYS A CA 1
ATOM 755 C C . LYS A 1 95 ? 1.957 -3.062 -23.846 1.00 83.06 95 LYS A C 1
ATOM 757 O O . LYS A 1 95 ? 0.969 -3.272 -23.151 1.00 83.06 95 LYS A O 1
ATOM 762 N N . GLU A 1 96 ? 2.932 -3.954 -24.002 1.00 82.38 96 GLU A N 1
ATOM 763 C CA . GLU A 1 96 ? 2.954 -5.247 -23.308 1.00 82.38 96 GLU A CA 1
ATOM 764 C C . GLU A 1 96 ? 3.354 -5.109 -21.832 1.00 82.38 96 GLU A C 1
ATOM 766 O O . GLU A 1 96 ? 2.939 -5.903 -20.986 1.00 82.38 96 GLU A O 1
ATOM 771 N N . LYS A 1 97 ? 4.140 -4.081 -21.491 1.00 86.62 97 LYS A N 1
ATOM 772 C CA . LYS A 1 97 ? 4.575 -3.835 -20.115 1.00 86.62 97 LYS A CA 1
ATOM 773 C C . LYS A 1 97 ? 3.458 -3.198 -19.297 1.00 86.62 97 LYS A C 1
ATOM 775 O O . LYS A 1 97 ? 3.053 -2.061 -19.527 1.00 86.62 97 LYS A O 1
ATOM 780 N N . ALA A 1 98 ? 3.034 -3.895 -18.247 1.00 86.19 98 ALA A N 1
ATOM 781 C CA . ALA A 1 98 ? 2.176 -3.295 -17.238 1.00 86.19 98 ALA A CA 1
ATOM 782 C C . ALA A 1 98 ? 2.870 -2.074 -16.585 1.00 86.19 98 ALA A C 1
ATOM 784 O O . ALA A 1 98 ? 4.076 -2.106 -16.306 1.00 86.19 98 ALA A O 1
ATOM 785 N N . PRO A 1 99 ? 2.132 -0.986 -16.308 1.00 91.19 99 PRO A N 1
ATOM 786 C CA . PRO A 1 99 ? 2.690 0.198 -15.666 1.00 91.19 99 PRO A CA 1
ATOM 787 C C . PRO A 1 99 ? 3.214 -0.124 -14.261 1.00 91.19 99 PRO A C 1
ATOM 789 O O . PRO A 1 99 ? 2.485 -0.621 -13.407 1.00 91.19 99 PRO A O 1
ATOM 792 N N . LYS A 1 100 ? 4.464 0.269 -13.977 1.00 89.44 100 LYS A N 1
ATOM 793 C CA . LYS A 1 100 ? 5.190 -0.053 -12.729 1.00 89.44 100 LYS A CA 1
ATOM 794 C C . LYS A 1 100 ? 4.443 0.293 -11.427 1.00 89.44 100 LYS A C 1
ATOM 796 O O . LYS A 1 100 ? 4.705 -0.315 -10.388 1.00 89.44 100 LYS A O 1
ATOM 801 N N . TYR A 1 101 ? 3.557 1.292 -11.451 1.00 94.06 101 TYR A N 1
ATOM 802 C CA . TYR A 1 101 ? 2.919 1.833 -10.245 1.00 94.06 101 TYR A CA 1
ATOM 803 C C . TYR A 1 101 ? 1.389 1.893 -10.281 1.00 94.06 101 TYR A C 1
ATOM 805 O O . TYR A 1 101 ? 0.810 2.254 -9.257 1.00 94.06 101 TYR A O 1
ATOM 813 N N . ALA A 1 102 ? 0.719 1.565 -11.393 1.00 94.31 102 ALA A N 1
ATOM 814 C CA . ALA A 1 102 ? -0.735 1.760 -11.476 1.00 94.31 102 ALA A CA 1
ATOM 815 C C . ALA A 1 102 ? -1.472 0.948 -10.404 1.00 94.31 102 ALA A C 1
ATOM 817 O O . ALA A 1 102 ? -2.284 1.500 -9.663 1.00 94.31 102 ALA A O 1
ATOM 818 N N . ASP A 1 103 ? -1.089 -0.316 -10.228 1.00 95.38 103 ASP A N 1
ATOM 819 C CA . ASP A 1 103 ? -1.683 -1.195 -9.220 1.00 95.38 103 ASP A CA 1
ATOM 820 C C . ASP A 1 103 ? -1.472 -0.653 -7.808 1.00 95.38 103 ASP A C 1
ATOM 822 O O . ASP A 1 103 ? -2.404 -0.599 -7.007 1.00 95.38 103 ASP A O 1
ATOM 826 N N . LYS A 1 104 ? -0.267 -0.151 -7.511 1.00 96.50 104 LYS A N 1
ATOM 827 C CA . LYS A 1 104 ? 0.047 0.447 -6.205 1.00 96.50 104 LYS A CA 1
ATOM 828 C C . LYS A 1 104 ? -0.797 1.691 -5.935 1.00 96.50 104 LYS A C 1
ATOM 830 O O . LYS A 1 104 ? -1.263 1.872 -4.814 1.00 96.50 104 LYS A O 1
ATOM 835 N N . ILE A 1 105 ? -1.028 2.530 -6.946 1.00 96.62 105 ILE A N 1
ATOM 836 C CA . ILE A 1 105 ? -1.880 3.721 -6.826 1.00 96.62 105 ILE A CA 1
ATOM 837 C C . ILE A 1 105 ? -3.337 3.312 -6.583 1.00 96.62 105 ILE A C 1
ATOM 839 O O . ILE A 1 105 ? -3.990 3.870 -5.699 1.00 96.62 105 ILE A O 1
ATOM 843 N N . ILE A 1 106 ? -3.835 2.310 -7.312 1.00 96.94 106 ILE A N 1
ATOM 844 C CA . ILE A 1 106 ? -5.193 1.779 -7.144 1.00 96.94 106 ILE A CA 1
ATOM 845 C C . ILE A 1 106 ? -5.370 1.198 -5.735 1.00 96.94 106 ILE A C 1
ATOM 847 O O . ILE A 1 106 ? -6.353 1.513 -5.061 1.00 96.94 106 ILE A O 1
ATOM 851 N N . LEU A 1 107 ? -4.414 0.396 -5.262 1.00 96.56 107 LEU A N 1
ATOM 852 C CA . LEU A 1 107 ? -4.418 -0.174 -3.914 1.00 96.56 107 LEU A CA 1
ATOM 853 C C . LEU A 1 107 ? -4.356 0.915 -2.836 1.00 96.56 107 LEU A C 1
ATOM 855 O O . LEU A 1 107 ? -5.160 0.896 -1.906 1.00 96.56 107 LEU A O 1
ATOM 859 N N . ALA A 1 108 ? -3.477 1.909 -2.982 1.00 97.12 108 ALA A N 1
ATOM 860 C CA . ALA A 1 108 ? -3.373 3.024 -2.043 1.00 97.12 108 ALA A CA 1
ATOM 861 C C . ALA A 1 108 ? -4.665 3.850 -1.985 1.00 97.12 108 ALA A C 1
ATOM 863 O O . ALA A 1 108 ? -5.111 4.245 -0.909 1.00 97.12 108 ALA A O 1
ATOM 864 N N . HIS A 1 109 ? -5.304 4.091 -3.130 1.00 98.12 109 HIS A N 1
ATOM 865 C CA . HIS A 1 109 ? -6.591 4.773 -3.179 1.00 98.12 109 HIS A CA 1
ATOM 866 C C . HIS A 1 109 ? -7.697 3.969 -2.477 1.00 98.12 109 HIS A C 1
ATOM 868 O O . HIS A 1 109 ? -8.464 4.545 -1.704 1.00 98.12 109 HIS A O 1
ATOM 874 N N . LYS A 1 110 ? -7.753 2.644 -2.684 1.00 96.31 110 LYS A N 1
ATOM 875 C CA . LYS A 1 110 ? -8.670 1.751 -1.952 1.00 96.31 110 LYS A CA 1
ATOM 876 C C . LYS A 1 110 ? -8.411 1.797 -0.440 1.00 96.31 110 LYS A C 1
ATOM 878 O O . LYS A 1 110 ? -9.359 1.976 0.319 1.00 96.31 110 LYS A O 1
ATOM 883 N N . LYS A 1 111 ? -7.144 1.740 -0.012 1.00 95.69 111 LYS A N 1
ATOM 884 C CA . LYS A 1 111 ? -6.745 1.847 1.401 1.00 95.69 111 LYS A CA 1
ATOM 885 C C . LYS A 1 111 ? -7.229 3.160 2.029 1.00 95.69 111 LYS A C 1
ATOM 887 O O . LYS A 1 111 ? -7.927 3.138 3.036 1.00 95.69 111 LYS A O 1
ATOM 892 N N . ARG A 1 112 ? -6.975 4.299 1.374 1.00 96.06 112 ARG A N 1
ATOM 893 C CA . ARG A 1 112 ? -7.427 5.624 1.843 1.00 96.06 112 ARG A CA 1
ATOM 894 C C . ARG A 1 112 ? -8.946 5.740 1.946 1.00 96.06 112 ARG A C 1
ATOM 896 O O . ARG A 1 112 ? -9.441 6.447 2.818 1.00 96.06 112 ARG A O 1
ATOM 903 N N . LYS A 1 113 ? -9.702 5.090 1.053 1.00 96.69 113 LYS A N 1
ATOM 904 C CA . LYS A 1 113 ? -11.171 5.055 1.150 1.00 96.69 113 LYS A CA 1
ATOM 905 C C . LYS A 1 113 ? -11.622 4.368 2.440 1.00 96.69 113 LYS A C 1
ATOM 907 O O . LYS A 1 113 ? -12.464 4.922 3.135 1.00 96.69 113 LYS A O 1
ATOM 912 N N . LEU A 1 114 ? -11.029 3.225 2.786 1.00 95.06 114 LEU A N 1
ATOM 913 C CA . LEU A 1 114 ? -11.334 2.518 4.035 1.00 95.06 114 LEU A CA 1
ATOM 914 C C . LEU A 1 114 ? -10.892 3.314 5.274 1.00 95.06 114 LEU A C 1
ATOM 916 O O . LEU A 1 114 ? -11.635 3.403 6.247 1.00 95.06 114 LEU A O 1
ATOM 920 N N . GLU A 1 115 ? -9.726 3.961 5.221 1.00 95.38 115 GLU A N 1
ATOM 921 C CA . GLU A 1 115 ? -9.245 4.842 6.296 1.00 95.38 115 GLU A CA 1
ATOM 922 C C . GLU A 1 115 ? -10.197 6.019 6.555 1.00 95.38 115 GLU A C 1
ATOM 924 O O . GLU A 1 115 ? -10.491 6.321 7.710 1.00 95.38 115 GLU A O 1
ATOM 929 N N . LYS A 1 116 ? -10.729 6.660 5.504 1.00 96.38 116 LYS A N 1
ATOM 930 C CA . LYS A 1 116 ? -11.731 7.729 5.657 1.00 96.38 116 LYS A CA 1
ATOM 931 C C . LYS A 1 116 ? -12.981 7.238 6.388 1.00 96.38 116 LYS A C 1
ATOM 933 O O . LYS A 1 116 ? -13.422 7.900 7.322 1.00 96.38 116 LYS A O 1
ATOM 938 N N . LEU A 1 117 ? -13.482 6.052 6.036 1.00 94.56 117 LEU A N 1
ATOM 939 C CA . LEU A 1 117 ? -14.638 5.443 6.707 1.00 94.56 117 LEU A CA 1
ATOM 940 C C . LEU A 1 117 ? -14.359 5.138 8.190 1.00 94.56 117 LEU A C 1
ATOM 942 O O . LEU A 1 117 ? -15.242 5.301 9.030 1.00 94.56 117 LEU A O 1
ATOM 946 N N . LEU A 1 118 ? -13.133 4.731 8.541 1.00 95.38 118 LEU A N 1
ATOM 947 C CA . LEU A 1 118 ? -12.719 4.569 9.942 1.00 95.38 118 LEU A CA 1
ATOM 948 C C . LEU A 1 118 ? -12.689 5.905 10.697 1.00 95.38 118 LEU A C 1
ATOM 950 O O . LEU A 1 118 ? -13.078 5.966 11.862 1.00 95.38 118 LEU A O 1
ATOM 954 N N . VAL A 1 119 ? -12.217 6.979 10.060 1.00 96.25 119 VAL A N 1
ATOM 955 C CA . VAL A 1 119 ? -12.198 8.320 10.668 1.00 96.25 119 VAL A CA 1
ATOM 956 C C . VAL A 1 119 ? -13.619 8.824 10.911 1.00 96.25 119 VAL A C 1
ATOM 958 O O . VAL A 1 119 ? -13.916 9.300 12.007 1.00 96.25 119 VAL A O 1
ATOM 961 N N . GLU A 1 120 ? -14.503 8.672 9.928 1.00 95.44 120 GLU A N 1
ATOM 962 C CA . GLU A 1 120 ? -15.924 9.011 10.051 1.00 95.44 120 GLU A CA 1
ATOM 963 C C . GLU A 1 120 ? -16.601 8.193 11.158 1.00 95.44 120 GLU A C 1
ATOM 965 O O . GLU A 1 120 ? -17.310 8.761 11.983 1.00 95.44 120 GLU A O 1
ATOM 970 N N . GLU A 1 121 ? -16.308 6.893 11.280 1.00 93.38 121 GLU A N 1
ATOM 971 C CA . GLU A 1 121 ? -16.796 6.079 12.401 1.00 93.38 121 GLU A CA 1
ATOM 972 C C . GLU A 1 121 ? -16.358 6.647 13.755 1.00 93.38 121 GLU A C 1
ATOM 974 O O . GLU A 1 121 ? -17.174 6.755 14.670 1.00 93.38 121 GLU A O 1
ATOM 979 N N . ARG A 1 122 ? -15.073 6.988 13.915 1.00 95.12 122 ARG A N 1
ATOM 980 C CA . ARG A 1 122 ? -14.575 7.560 15.176 1.00 95.12 122 ARG A CA 1
ATOM 981 C C . ARG A 1 122 ? -15.271 8.879 15.491 1.00 95.12 122 ARG A C 1
ATOM 983 O O . ARG A 1 122 ? -15.576 9.132 16.654 1.00 95.12 122 ARG A O 1
ATOM 990 N N . LYS A 1 123 ? -15.543 9.688 14.465 1.00 96.94 123 LYS A N 1
ATOM 991 C CA . LYS A 1 123 ? -16.310 10.926 14.599 1.00 96.94 123 LYS A CA 1
ATOM 992 C C . LYS A 1 123 ? -17.737 10.635 15.077 1.00 96.94 123 LYS A C 1
ATOM 994 O O . LYS A 1 123 ? -18.114 11.155 16.120 1.00 96.94 123 LYS A O 1
ATOM 999 N N . PHE A 1 124 ? -18.464 9.729 14.421 1.00 92.19 124 PHE A N 1
ATOM 1000 C CA . PHE A 1 124 ? -19.826 9.354 14.824 1.00 92.19 124 PHE A CA 1
ATOM 1001 C C . PHE A 1 124 ? -19.892 8.732 16.223 1.00 92.19 124 PHE A C 1
ATOM 1003 O O . PHE A 1 124 ? -20.827 8.993 16.971 1.00 92.19 124 PHE A O 1
ATOM 1010 N N . LYS A 1 125 ? -18.895 7.929 16.617 1.00 92.81 125 LYS A N 1
ATOM 1011 C CA . LYS A 1 125 ? -18.805 7.395 17.987 1.00 92.81 125 LYS A CA 1
ATOM 1012 C C . LYS A 1 125 ? -18.639 8.505 19.016 1.00 92.81 125 LYS A C 1
ATOM 1014 O O . LYS A 1 125 ? -19.250 8.439 20.076 1.00 92.81 125 LYS A O 1
ATOM 1019 N N . LYS A 1 126 ? -17.815 9.508 18.706 1.00 96.19 126 LYS A N 1
ATOM 1020 C CA . LYS A 1 126 ? -17.607 10.662 19.580 1.00 96.19 126 LYS A CA 1
ATOM 1021 C C . LYS A 1 126 ? -18.877 11.510 19.701 1.00 96.19 126 LYS A C 1
ATOM 1023 O O . LYS A 1 126 ? -19.204 11.912 20.808 1.00 96.19 126 LYS A O 1
ATOM 1028 N N . GLU A 1 127 ? -19.585 11.731 18.594 1.00 93.69 127 GLU A N 1
ATOM 1029 C CA . GLU A 1 127 ? -20.868 12.452 18.567 1.00 93.69 127 GLU A CA 1
ATOM 1030 C C . GLU A 1 127 ? -21.946 11.706 19.369 1.00 93.69 127 GLU A C 1
ATOM 1032 O O . GLU A 1 127 ? -22.544 12.283 20.272 1.00 93.69 127 GLU A O 1
ATOM 1037 N N . ARG A 1 128 ? -22.092 10.389 19.173 1.00 92.38 128 ARG A N 1
ATOM 1038 C CA . ARG A 1 128 ? -23.033 9.575 19.961 1.00 92.38 128 ARG A CA 1
ATOM 1039 C C . ARG A 1 128 ? -22.701 9.564 21.454 1.00 92.38 128 ARG A C 1
ATOM 1041 O O . ARG A 1 128 ? -23.596 9.625 22.282 1.00 92.38 128 ARG A O 1
ATOM 1048 N N . ALA A 1 129 ? -21.417 9.518 21.810 1.00 91.62 129 ALA A N 1
ATOM 1049 C CA . ALA A 1 129 ? -21.006 9.613 23.209 1.00 91.62 129 ALA A CA 1
ATOM 1050 C C . ALA A 1 129 ? -21.342 10.983 23.828 1.00 91.62 129 ALA A C 1
ATOM 1052 O O . ALA A 1 129 ? -21.599 11.048 25.026 1.00 91.62 129 ALA A O 1
ATOM 1053 N N . SER A 1 130 ? -21.351 12.064 23.035 1.00 92.50 130 SER A N 1
ATOM 1054 C CA . SER A 1 130 ? -21.794 13.383 23.506 1.00 92.50 130 SER A CA 1
ATOM 1055 C C . SER A 1 130 ? -23.315 13.541 23.579 1.00 92.50 130 SER A C 1
ATOM 1057 O O . SER A 1 130 ? -23.781 14.285 24.432 1.00 92.50 130 SER A O 1
ATOM 1059 N N . GLU A 1 131 ? -24.072 12.840 22.729 1.00 88.88 131 GLU A N 1
ATOM 1060 C CA . GLU A 1 131 ? -25.547 12.794 22.764 1.00 88.88 131 GLU A CA 1
ATOM 1061 C C . GLU A 1 131 ? -26.077 11.951 23.943 1.00 88.88 131 GLU A C 1
ATOM 1063 O O . GLU A 1 131 ? -27.220 12.108 24.370 1.00 88.88 131 GLU A O 1
ATOM 1068 N N . GLY A 1 132 ? -25.237 11.088 24.524 1.00 88.00 132 GLY A N 1
ATOM 1069 C CA . GLY A 1 132 ? -25.571 10.333 25.730 1.00 88.00 132 GLY A CA 1
ATOM 1070 C C . GLY A 1 132 ? -26.781 9.422 25.518 1.00 88.00 132 GLY A C 1
ATOM 1071 O O . GLY A 1 132 ? -26.785 8.612 24.595 1.00 88.00 132 GLY A O 1
ATOM 1072 N N . THR A 1 133 ? -27.793 9.555 26.378 1.00 86.75 133 THR A N 1
ATOM 1073 C CA . THR A 1 133 ? -28.993 8.699 26.402 1.00 86.75 133 THR A CA 1
ATOM 1074 C C . THR A 1 133 ? -30.169 9.260 25.594 1.00 86.75 133 THR A C 1
ATOM 1076 O O . THR A 1 133 ? -31.258 8.697 25.623 1.00 86.75 133 THR A O 1
ATOM 1079 N N . GLU A 1 134 ? -30.002 10.385 24.889 1.00 87.50 134 GLU A N 1
ATOM 1080 C CA . GLU A 1 134 ? -31.111 11.103 24.230 1.00 87.50 134 GLU A CA 1
ATOM 1081 C C . GLU A 1 134 ? -31.777 10.298 23.091 1.00 87.50 134 GLU A C 1
ATOM 1083 O O . GLU A 1 134 ? -32.912 10.570 22.693 1.00 87.50 134 GLU A O 1
ATOM 1088 N N . PHE A 1 135 ? -31.092 9.279 22.568 1.00 84.69 135 PHE A N 1
ATOM 1089 C CA . PHE A 1 135 ? -31.556 8.473 21.436 1.00 84.69 135 PHE A CA 1
ATOM 1090 C C . PHE A 1 135 ? -31.653 6.971 21.741 1.00 84.69 135 PHE A C 1
ATOM 1092 O O . PHE A 1 135 ? -31.880 6.195 20.813 1.00 84.69 135 PHE A O 1
ATOM 1099 N N . ASP A 1 136 ? -31.538 6.563 23.009 1.00 88.31 136 ASP A N 1
ATOM 1100 C CA . ASP A 1 136 ? -31.615 5.147 23.407 1.00 88.31 136 ASP A CA 1
ATOM 1101 C C . ASP A 1 136 ? -33.015 4.551 23.183 1.00 88.31 136 ASP A C 1
ATOM 1103 O O . ASP A 1 136 ? -33.146 3.378 22.840 1.00 88.31 136 ASP A O 1
ATOM 1107 N N . ASP A 1 137 ? -34.057 5.379 23.280 1.00 91.38 137 ASP A N 1
ATOM 1108 C CA . ASP A 1 137 ? -35.450 4.967 23.071 1.00 91.38 137 ASP A CA 1
ATOM 1109 C C . ASP A 1 137 ? -35.813 4.755 21.585 1.00 91.38 137 ASP A C 1
ATOM 1111 O O . ASP A 1 137 ? -36.936 4.355 21.269 1.00 91.38 137 ASP A O 1
ATOM 1115 N N . LYS A 1 138 ? -34.905 5.052 20.640 1.00 92.69 138 LYS A N 1
ATOM 1116 C CA . LYS A 1 138 ? -35.183 4.964 19.195 1.00 92.69 138 LYS A CA 1
ATOM 1117 C C . LYS A 1 138 ? -34.648 3.669 18.592 1.00 92.69 138 LYS A C 1
ATOM 1119 O O . LYS A 1 138 ? -33.527 3.241 18.849 1.00 92.69 138 LYS A O 1
ATOM 1124 N N . GLU A 1 139 ? -35.436 3.073 17.703 1.00 90.25 139 GLU A N 1
ATOM 1125 C CA . GLU A 1 139 ? -35.070 1.830 17.023 1.00 90.25 139 GLU A CA 1
ATOM 1126 C C . GLU A 1 139 ? -33.918 2.039 16.017 1.00 90.25 139 GLU A C 1
ATOM 1128 O O . GLU A 1 139 ? -33.948 2.938 15.172 1.00 90.25 139 GLU A O 1
ATOM 1133 N N . ALA A 1 140 ? -32.893 1.181 16.080 1.00 89.38 140 ALA A N 1
ATOM 1134 C CA . ALA A 1 140 ? -31.732 1.227 15.192 1.00 89.38 140 ALA A CA 1
ATOM 1135 C C . ALA A 1 140 ? -31.856 0.209 14.046 1.00 89.38 140 ALA A C 1
ATOM 1137 O O . ALA A 1 140 ? -31.665 -0.995 14.229 1.00 89.38 140 ALA A O 1
ATOM 1138 N N . PHE A 1 141 ? -32.108 0.694 12.828 1.00 91.38 141 PHE A N 1
ATOM 1139 C CA . PHE A 1 141 ? -32.212 -0.154 11.639 1.00 91.38 141 PHE A CA 1
ATOM 1140 C C . PHE A 1 141 ? -30.902 -0.207 10.854 1.00 91.38 141 PHE A C 1
ATOM 1142 O O . PHE A 1 141 ? -30.338 0.814 10.464 1.00 91.38 141 PHE A O 1
ATOM 1149 N N . VAL A 1 142 ? -30.433 -1.422 10.565 1.00 92.62 142 VAL A N 1
ATOM 1150 C CA . VAL A 1 142 ? -29.209 -1.660 9.796 1.00 92.62 142 VAL A CA 1
ATOM 1151 C C . VAL A 1 142 ? -29.527 -2.464 8.535 1.00 92.62 142 VAL A C 1
ATOM 1153 O O . VAL A 1 142 ? -29.942 -3.622 8.605 1.00 92.62 142 VAL A O 1
ATOM 1156 N N . THR A 1 143 ? -29.275 -1.866 7.369 1.00 95.50 143 THR A N 1
ATOM 1157 C CA . THR A 1 143 ? -29.465 -2.517 6.064 1.00 95.50 143 THR A CA 1
ATOM 1158 C C . THR A 1 143 ? -28.381 -3.565 5.793 1.00 95.50 143 THR A C 1
ATOM 1160 O O . THR A 1 143 ? -27.258 -3.473 6.294 1.00 95.50 143 THR A O 1
ATOM 1163 N N . GLY A 1 144 ? -28.678 -4.569 4.959 1.00 96.38 144 GLY A N 1
ATOM 1164 C CA . GLY A 1 144 ? -27.713 -5.626 4.619 1.00 96.38 144 GLY A CA 1
ATOM 1165 C C . GLY A 1 144 ? -26.420 -5.101 3.976 1.00 96.38 144 GLY A C 1
ATOM 1166 O O . GLY A 1 144 ? -25.341 -5.619 4.252 1.00 96.38 144 GLY A O 1
ATOM 1167 N N . ALA A 1 145 ? -26.505 -4.035 3.174 1.00 94.62 145 ALA A N 1
ATOM 1168 C CA . ALA A 1 145 ? -25.333 -3.375 2.597 1.00 94.62 145 ALA A CA 1
ATOM 1169 C C . ALA A 1 145 ? -24.460 -2.706 3.672 1.00 94.62 145 ALA A C 1
ATOM 1171 O O . ALA A 1 145 ? -23.236 -2.823 3.629 1.00 94.62 145 ALA A O 1
ATOM 1172 N N . TYR A 1 146 ? -25.078 -2.072 4.673 1.00 92.25 146 TYR A N 1
ATOM 1173 C CA . TYR A 1 146 ? -24.349 -1.455 5.780 1.00 92.25 146 TYR A CA 1
ATOM 1174 C C . TYR A 1 146 ? -23.664 -2.502 6.671 1.00 92.25 146 TYR A C 1
ATOM 1176 O O . TYR A 1 146 ? -22.522 -2.301 7.072 1.00 92.25 146 TYR A O 1
ATOM 1184 N N . LYS A 1 147 ? -24.284 -3.674 6.895 1.00 95.94 147 LYS A N 1
ATOM 1185 C CA . LYS A 1 147 ? -23.617 -4.798 7.590 1.00 95.94 147 LYS A CA 1
ATOM 1186 C C . LYS A 1 147 ? -22.323 -5.215 6.889 1.00 95.94 147 LYS A C 1
ATOM 1188 O O . LYS A 1 147 ? -21.303 -5.373 7.553 1.00 95.94 147 LYS A O 1
ATOM 1193 N N . LYS A 1 148 ? -22.348 -5.326 5.556 1.00 95.88 148 LYS A N 1
ATOM 1194 C CA . LYS A 1 148 ? -21.152 -5.643 4.756 1.00 95.88 148 LYS A CA 1
ATOM 1195 C C . LYS A 1 148 ? -20.071 -4.568 4.898 1.00 95.88 148 LYS A C 1
ATOM 1197 O O . LYS A 1 148 ? -18.912 -4.904 5.097 1.00 95.88 148 LYS A O 1
ATOM 1202 N N . GLN A 1 149 ? -20.445 -3.287 4.883 1.00 92.69 149 GLN A N 1
ATOM 1203 C CA . GLN A 1 149 ? -19.495 -2.187 5.102 1.00 92.69 149 GLN A CA 1
ATOM 1204 C C . GLN A 1 149 ? -18.869 -2.215 6.506 1.00 92.69 149 GLN A C 1
ATOM 1206 O O . GLN A 1 149 ? -17.670 -1.971 6.647 1.00 92.69 149 GLN A O 1
ATOM 1211 N N . ILE A 1 150 ? -19.650 -2.539 7.546 1.00 93.50 150 ILE A N 1
ATOM 1212 C CA . ILE A 1 150 ? -19.130 -2.725 8.911 1.00 93.50 150 ILE A CA 1
ATOM 1213 C C . ILE A 1 150 ? -18.104 -3.862 8.938 1.00 93.50 150 ILE A C 1
ATOM 1215 O O . ILE A 1 150 ? -17.042 -3.704 9.540 1.00 93.50 150 ILE A O 1
ATOM 1219 N N . GLU A 1 151 ? -18.409 -4.988 8.289 1.00 94.81 151 GLU A N 1
ATOM 1220 C CA . GLU A 1 151 ? -17.520 -6.148 8.222 1.00 94.81 151 GLU A CA 1
ATOM 1221 C C . GLU A 1 151 ? -16.215 -5.824 7.481 1.00 94.81 151 GLU A C 1
ATOM 1223 O O . GLU A 1 151 ? -15.135 -6.094 8.004 1.00 94.81 151 GLU A O 1
ATOM 1228 N N . GLU A 1 152 ? -16.289 -5.184 6.310 1.00 92.94 152 GLU A N 1
ATOM 1229 C CA . GLU A 1 152 ? -15.113 -4.752 5.540 1.00 92.94 152 GLU A CA 1
ATOM 1230 C C . GLU A 1 152 ? -14.207 -3.821 6.353 1.00 92.94 152 GLU A C 1
ATOM 1232 O O . GLU A 1 152 ? -12.988 -3.993 6.393 1.00 92.94 152 GLU A O 1
ATOM 1237 N N . ARG A 1 153 ? -14.803 -2.857 7.059 1.00 92.88 153 ARG A N 1
ATOM 1238 C CA . ARG A 1 153 ? -14.075 -1.921 7.918 1.00 92.88 153 ARG A CA 1
ATOM 1239 C C . ARG A 1 153 ? -13.469 -2.609 9.144 1.00 92.88 153 ARG A C 1
ATOM 1241 O O . ARG A 1 153 ? -12.351 -2.274 9.530 1.00 92.88 153 ARG A O 1
ATOM 1248 N N . ASN A 1 154 ? -14.184 -3.547 9.768 1.00 94.38 154 ASN A N 1
ATOM 1249 C CA . ASN A 1 154 ? -13.670 -4.309 10.907 1.00 94.38 154 ASN A CA 1
ATOM 1250 C C . ASN A 1 154 ? -12.477 -5.179 10.491 1.00 94.38 154 ASN A C 1
ATOM 1252 O O . ASN A 1 154 ? -11.436 -5.097 11.135 1.00 94.38 154 ASN A O 1
ATOM 1256 N N . LYS A 1 155 ? -12.577 -5.896 9.364 1.00 95.62 155 LYS A N 1
ATOM 1257 C CA . LYS A 1 155 ? -11.456 -6.657 8.786 1.00 95.62 155 LYS A CA 1
ATOM 1258 C C . LYS A 1 155 ? -10.248 -5.766 8.506 1.00 95.62 155 LYS A C 1
ATOM 1260 O O . LYS A 1 155 ? -9.120 -6.131 8.810 1.00 95.62 155 LYS A O 1
ATOM 1265 N N . PHE A 1 156 ? -10.480 -4.573 7.957 1.00 93.62 156 PHE A N 1
ATOM 1266 C CA . PHE A 1 156 ? -9.405 -3.618 7.698 1.00 93.62 156 PHE A CA 1
ATOM 1267 C C . PHE A 1 156 ? -8.739 -3.108 8.987 1.00 93.62 156 PHE A C 1
ATOM 1269 O O . PHE A 1 156 ? -7.524 -2.933 9.013 1.00 93.62 156 PHE A O 1
ATOM 1276 N N . ARG A 1 157 ? -9.506 -2.906 10.066 1.00 92.94 157 ARG A N 1
ATOM 1277 C CA . ARG A 1 157 ? -8.962 -2.547 11.385 1.00 92.94 157 ARG A CA 1
ATOM 1278 C C . ARG A 1 157 ? -8.115 -3.674 11.977 1.00 92.94 157 ARG A C 1
ATOM 1280 O O . ARG A 1 157 ? -7.009 -3.400 12.419 1.00 92.94 157 ARG A O 1
ATOM 1287 N N . GLU A 1 158 ? -8.603 -4.911 11.938 1.00 95.31 158 GLU A N 1
ATOM 1288 C CA . GLU A 1 158 ? -7.852 -6.083 12.412 1.00 95.31 158 GLU A CA 1
ATOM 1289 C C . GLU A 1 158 ? -6.534 -6.259 11.649 1.00 95.31 158 GLU A C 1
ATOM 1291 O O . GLU A 1 158 ? -5.514 -6.591 12.244 1.00 95.31 158 GLU A O 1
ATOM 1296 N N . GLU A 1 159 ? -6.532 -6.013 10.337 1.00 93.75 159 GLU A N 1
ATOM 1297 C CA . GLU A 1 159 ? -5.305 -6.061 9.542 1.00 93.75 159 GLU A CA 1
ATOM 1298 C C . GLU A 1 159 ? -4.317 -4.966 9.960 1.00 93.75 159 GLU A C 1
ATOM 1300 O O . GLU A 1 159 ? -3.135 -5.250 10.120 1.00 93.75 159 GLU A O 1
ATOM 1305 N N . ILE A 1 160 ? -4.784 -3.734 10.197 1.00 92.88 160 ILE A N 1
ATOM 1306 C CA . ILE A 1 160 ? -3.924 -2.659 10.718 1.00 92.88 160 ILE A CA 1
ATOM 1307 C C . ILE A 1 160 ? -3.347 -3.047 12.080 1.00 92.88 160 ILE A C 1
ATOM 1309 O O . ILE A 1 160 ? -2.144 -2.939 12.261 1.00 92.88 160 ILE A O 1
ATOM 1313 N N . GLU A 1 161 ? -4.162 -3.556 13.004 1.00 95.06 161 GLU A N 1
ATOM 1314 C CA . GLU A 1 161 ? -3.698 -3.967 14.336 1.00 95.06 161 GLU A CA 1
ATOM 1315 C C . GLU A 1 161 ? -2.651 -5.090 14.262 1.00 95.06 161 GLU A C 1
ATOM 1317 O O . GLU A 1 161 ? -1.667 -5.073 15.002 1.00 95.06 161 GLU A O 1
ATOM 1322 N N . LYS A 1 162 ? -2.809 -6.042 13.332 1.00 94.25 162 LYS A N 1
ATOM 1323 C CA . LYS A 1 162 ? -1.803 -7.083 13.071 1.00 94.25 162 LYS A CA 1
ATOM 1324 C C . LYS A 1 162 ? -0.500 -6.505 12.528 1.00 94.25 162 LYS A C 1
ATOM 1326 O O . LYS A 1 162 ? 0.569 -6.906 12.987 1.00 94.25 162 LYS A O 1
ATOM 1331 N N . GLN A 1 163 ? -0.575 -5.588 11.563 1.00 91.69 163 GLN A N 1
ATOM 1332 C CA . GLN A 1 163 ? 0.616 -4.939 11.010 1.00 91.69 163 GLN A CA 1
ATOM 1333 C C . GLN A 1 163 ? 1.308 -4.076 12.068 1.00 91.69 163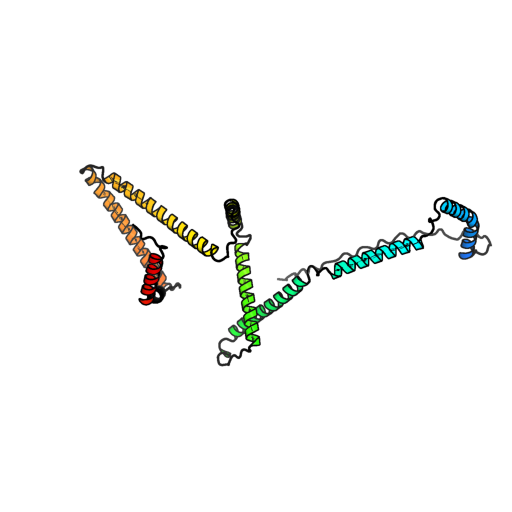 GLN A C 1
ATOM 1335 O O . GLN A 1 163 ? 2.509 -4.218 12.260 1.00 91.69 163 GLN A O 1
ATOM 1340 N N . ASP A 1 164 ? 0.555 -3.290 12.838 1.00 93.00 164 ASP A N 1
ATOM 1341 C CA . ASP A 1 164 ? 1.071 -2.481 13.944 1.00 93.00 164 ASP A CA 1
ATOM 1342 C C . ASP A 1 164 ? 1.752 -3.358 15.007 1.00 93.00 164 ASP A C 1
ATOM 1344 O O . ASP A 1 164 ? 2.799 -2.994 15.543 1.00 93.00 164 ASP A O 1
ATOM 1348 N N . TYR A 1 165 ? 1.208 -4.548 15.287 1.00 90.25 165 TYR A N 1
ATOM 1349 C CA . TYR A 1 165 ? 1.841 -5.521 16.175 1.00 90.25 165 TYR A CA 1
ATOM 1350 C C . TYR A 1 165 ? 3.182 -6.019 15.615 1.00 90.25 165 TYR A C 1
ATOM 1352 O O . TYR A 1 165 ? 4.192 -5.974 16.319 1.00 90.25 165 TYR A O 1
ATOM 1360 N N . ILE A 1 166 ? 3.236 -6.431 14.346 1.00 89.38 166 ILE A N 1
ATOM 1361 C CA . ILE A 1 166 ? 4.480 -6.879 13.691 1.00 89.38 166 ILE A CA 1
ATOM 1362 C C . ILE A 1 166 ? 5.516 -5.746 13.636 1.00 89.38 166 ILE A C 1
ATOM 1364 O O . ILE A 1 166 ? 6.694 -5.959 13.947 1.00 89.38 166 ILE A O 1
ATOM 1368 N N . ASP A 1 167 ? 5.080 -4.537 13.296 1.00 87.56 167 ASP A N 1
ATOM 1369 C CA . ASP A 1 167 ? 5.916 -3.343 13.242 1.00 87.56 167 ASP A CA 1
ATOM 1370 C C . ASP A 1 167 ? 6.436 -2.977 14.634 1.00 87.56 167 ASP A C 1
ATOM 1372 O O . ASP A 1 167 ? 7.605 -2.620 14.776 1.00 87.56 167 ASP A O 1
ATOM 1376 N N . SER A 1 168 ? 5.625 -3.138 15.687 1.00 88.50 168 SER A N 1
ATOM 1377 C CA . SER A 1 168 ? 6.059 -2.921 17.072 1.00 88.50 168 SER A CA 1
ATOM 1378 C C . SER A 1 168 ? 7.158 -3.901 17.502 1.00 88.50 168 SER A C 1
ATOM 1380 O O . SER A 1 168 ? 8.118 -3.502 18.167 1.00 88.50 168 SER A O 1
ATOM 1382 N N . LEU A 1 169 ? 7.073 -5.163 17.063 1.00 82.06 169 LEU A N 1
ATOM 1383 C CA . LEU A 1 169 ? 8.099 -6.180 17.309 1.00 82.06 169 LEU A CA 1
ATOM 1384 C C . LEU A 1 169 ? 9.384 -5.900 16.521 1.00 82.06 169 LEU A C 1
ATOM 1386 O O . LEU A 1 169 ? 10.481 -6.155 17.016 1.00 82.06 169 LEU A O 1
ATOM 1390 N N . THR A 1 170 ? 9.250 -5.357 15.311 1.00 76.19 170 THR A N 1
ATOM 1391 C CA . THR A 1 170 ? 10.367 -5.066 14.393 1.00 76.19 170 THR A CA 1
ATOM 1392 C C . THR A 1 170 ? 10.924 -3.647 14.580 1.00 76.19 170 THR A C 1
ATOM 1394 O O . THR A 1 170 ? 11.884 -3.241 13.922 1.00 76.19 170 THR A O 1
ATOM 1397 N N . LYS A 1 171 ? 10.343 -2.866 15.494 1.00 83.19 171 LYS A N 1
ATOM 1398 C CA . LYS A 1 171 ? 10.702 -1.470 15.731 1.00 83.19 171 LYS A CA 1
ATOM 1399 C C . LYS A 1 171 ? 12.172 -1.343 16.132 1.00 83.19 171 LYS A C 1
ATOM 1401 O O . LYS A 1 171 ? 12.646 -1.999 17.057 1.00 83.19 171 LYS A O 1
ATOM 1406 N N . VAL A 1 172 ? 12.871 -0.413 15.481 1.00 73.88 172 VAL A N 1
ATOM 1407 C CA . VAL A 1 172 ? 14.307 -0.141 15.684 1.00 73.88 172 VAL A CA 1
ATOM 1408 C C . VAL A 1 172 ? 14.643 0.237 17.131 1.00 73.88 172 VAL A C 1
ATOM 1410 O O . VAL A 1 172 ? 15.734 -0.054 17.595 1.00 73.88 172 VAL A O 1
ATOM 1413 N N . GLU A 1 173 ? 13.711 0.817 17.886 1.00 74.25 173 GLU A N 1
ATOM 1414 C CA . GLU A 1 173 ? 13.892 1.121 19.315 1.00 74.25 173 GLU A CA 1
ATOM 1415 C C . GLU A 1 173 ? 14.214 -0.132 20.159 1.00 74.25 173 GLU A C 1
ATOM 1417 O O . GLU A 1 173 ? 14.974 -0.059 21.122 1.00 74.25 173 GLU A O 1
ATOM 1422 N N . ASN A 1 174 ? 13.751 -1.308 19.721 1.00 66.56 174 ASN A N 1
ATOM 1423 C CA . ASN A 1 174 ? 14.027 -2.606 20.338 1.00 66.56 174 ASN A CA 1
ATOM 1424 C C . ASN A 1 174 ? 15.275 -3.300 19.738 1.00 66.56 174 ASN A C 1
ATOM 1426 O O . ASN A 1 174 ? 15.469 -4.507 19.917 1.00 66.56 174 ASN A O 1
ATOM 1430 N N . GLN A 1 175 ? 16.149 -2.559 19.034 1.00 66.50 175 GLN A N 1
ATOM 1431 C CA . GLN A 1 175 ? 17.284 -3.089 18.256 1.00 66.50 175 GLN A CA 1
ATOM 1432 C C . GLN A 1 175 ? 18.207 -4.021 19.035 1.00 66.50 175 GLN A C 1
ATOM 1434 O O . GLN A 1 175 ? 18.679 -4.999 18.467 1.00 66.50 175 GLN A O 1
ATOM 1439 N N . LYS A 1 176 ? 18.478 -3.742 20.317 1.00 66.38 176 LYS A N 1
ATOM 1440 C CA . LYS A 1 176 ? 19.366 -4.584 21.140 1.00 66.38 176 LYS A CA 1
ATOM 1441 C C . LYS A 1 176 ? 18.825 -6.011 21.275 1.00 66.38 176 LYS A C 1
ATOM 1443 O O . LYS A 1 176 ? 19.585 -6.974 21.221 1.00 66.38 176 LYS A O 1
ATOM 1448 N N . MET A 1 177 ? 17.504 -6.145 21.381 1.00 59.66 177 MET A N 1
ATOM 1449 C CA . MET A 1 177 ? 16.818 -7.432 21.474 1.00 59.66 177 MET A CA 1
ATOM 1450 C C . MET A 1 177 ? 16.728 -8.118 20.101 1.00 59.66 177 MET A C 1
ATOM 1452 O O . MET A 1 177 ? 16.881 -9.333 20.005 1.00 59.66 177 MET A O 1
ATOM 1456 N N . TRP A 1 178 ? 16.584 -7.340 19.023 1.00 61.50 178 TRP A N 1
ATOM 1457 C CA . TRP A 1 178 ? 16.598 -7.845 17.646 1.00 61.50 178 TRP A CA 1
ATOM 1458 C C . TRP A 1 178 ? 17.994 -8.294 17.178 1.00 61.50 178 TRP A C 1
ATOM 1460 O O . TRP A 1 178 ? 18.102 -9.335 16.545 1.00 61.50 178 TRP A O 1
ATOM 1470 N N . GLN A 1 179 ? 19.075 -7.594 17.541 1.00 66.75 179 GLN A N 1
ATOM 1471 C CA . GLN A 1 179 ? 20.462 -7.995 17.250 1.00 66.75 179 GLN A CA 1
ATOM 1472 C C . GLN A 1 179 ? 20.845 -9.297 17.973 1.00 66.75 179 GLN A C 1
ATOM 1474 O O . GLN A 1 179 ? 21.488 -10.165 17.384 1.00 66.75 179 GLN A O 1
ATOM 1479 N N . SER A 1 180 ? 20.401 -9.462 19.225 1.00 66.81 180 SER A N 1
ATOM 1480 C CA . SER A 1 180 ? 20.587 -10.703 19.987 1.00 66.81 180 SER A CA 1
ATOM 1481 C C . SER A 1 180 ? 19.740 -11.858 19.423 1.00 66.81 180 SER A C 1
ATOM 1483 O O . SER A 1 180 ? 20.241 -12.968 19.238 1.00 66.81 180 SER A O 1
ATOM 1485 N N . GLY A 1 181 ? 18.482 -11.591 19.050 1.00 68.06 181 GLY A N 1
ATOM 1486 C CA . GLY A 1 181 ? 17.600 -12.572 18.410 1.00 68.06 181 GLY A CA 1
ATOM 1487 C C . GLY A 1 181 ? 18.035 -12.964 16.994 1.00 68.06 181 GLY A C 1
ATOM 1488 O O . GLY A 1 181 ? 17.891 -14.124 16.614 1.00 68.06 181 GLY A O 1
ATOM 1489 N N . PHE A 1 182 ? 18.620 -12.034 16.234 1.00 73.12 182 PHE A N 1
ATOM 1490 C CA . PHE A 1 182 ? 19.129 -12.267 14.884 1.00 73.12 182 PHE A CA 1
ATOM 1491 C C . PHE A 1 182 ? 20.237 -13.315 14.886 1.00 73.12 182 PHE A C 1
ATOM 1493 O O . PHE A 1 182 ? 20.164 -14.252 14.099 1.00 73.12 182 PHE A O 1
ATOM 1500 N N . HIS A 1 183 ? 21.204 -13.226 15.808 1.00 71.19 183 HIS A N 1
ATOM 1501 C CA . HIS A 1 183 ? 22.270 -14.225 15.909 1.00 71.19 183 HIS A CA 1
ATOM 1502 C C . HIS A 1 183 ? 21.719 -15.613 16.262 1.00 71.19 183 HIS A C 1
ATOM 1504 O O . HIS A 1 183 ? 22.125 -16.596 15.656 1.00 71.19 183 HIS A O 1
ATOM 1510 N N . ARG A 1 184 ? 20.717 -15.701 17.148 1.00 72.75 184 ARG A N 1
ATOM 1511 C CA . ARG A 1 184 ? 20.041 -16.970 17.467 1.00 72.75 184 ARG A CA 1
ATOM 1512 C C . ARG A 1 184 ? 19.304 -17.560 16.262 1.00 72.75 184 ARG A C 1
ATOM 1514 O O . ARG A 1 184 ? 19.391 -18.755 16.025 1.00 72.75 184 ARG A O 1
ATOM 1521 N N . ILE A 1 185 ? 18.594 -16.734 15.493 1.00 75.31 185 ILE A N 1
ATOM 1522 C CA . ILE A 1 185 ? 17.876 -17.170 14.284 1.00 75.31 185 ILE A CA 1
ATOM 1523 C C . ILE A 1 185 ? 18.864 -17.621 13.203 1.00 75.31 185 ILE A C 1
ATOM 1525 O O . ILE A 1 185 ? 18.645 -18.649 12.574 1.00 75.31 185 ILE A O 1
ATOM 1529 N N . LEU A 1 186 ? 19.963 -16.888 13.011 1.00 77.69 186 LEU A N 1
ATOM 1530 C CA . LEU A 1 186 ? 21.012 -17.246 12.056 1.00 77.69 186 LEU A CA 1
ATOM 1531 C C . LEU A 1 186 ? 21.707 -18.549 12.445 1.00 77.69 186 LEU A C 1
ATOM 1533 O O . LEU A 1 186 ? 21.892 -19.400 11.586 1.00 77.69 186 LEU A O 1
ATOM 1537 N N . LEU A 1 187 ? 22.050 -18.717 13.727 1.00 78.88 187 LEU A N 1
ATOM 1538 C CA . LEU A 1 187 ? 22.656 -19.944 14.236 1.00 78.88 187 LEU A CA 1
ATOM 1539 C C . LEU A 1 187 ? 21.701 -21.128 14.110 1.00 78.88 187 LEU A C 1
ATOM 1541 O O . LEU A 1 187 ? 22.121 -22.154 13.604 1.00 78.88 187 LEU A O 1
ATOM 1545 N N . ASN A 1 188 ? 20.425 -20.970 14.470 1.00 75.06 188 ASN A N 1
ATOM 1546 C CA . ASN A 1 188 ? 19.427 -22.028 14.311 1.00 75.06 188 ASN A CA 1
ATOM 1547 C C . ASN A 1 188 ? 19.253 -22.429 12.840 1.00 75.06 188 ASN A C 1
ATOM 1549 O O . ASN A 1 188 ? 19.223 -23.611 12.539 1.00 75.06 188 ASN A O 1
ATOM 1553 N N . ASN A 1 189 ? 19.215 -21.463 11.918 1.00 71.88 189 ASN A N 1
ATOM 1554 C CA . ASN A 1 189 ? 19.135 -21.743 10.481 1.00 71.88 189 ASN A CA 1
ATOM 1555 C C . ASN A 1 189 ? 20.405 -22.404 9.916 1.00 71.88 189 ASN A C 1
ATOM 1557 O O . ASN A 1 189 ? 20.344 -22.998 8.847 1.00 71.88 189 ASN A O 1
ATOM 1561 N N . LEU A 1 190 ? 21.554 -22.241 10.580 1.00 72.94 190 LEU A N 1
ATOM 1562 C CA . LEU A 1 190 ? 22.829 -22.827 10.167 1.00 72.94 190 LEU A CA 1
ATOM 1563 C C . LEU A 1 190 ? 23.059 -24.209 10.796 1.00 72.94 190 LEU A C 1
ATOM 1565 O O . LEU A 1 190 ? 23.777 -25.021 10.227 1.00 72.94 190 LEU A O 1
ATOM 1569 N N . THR A 1 191 ? 22.492 -24.463 11.978 1.00 64.81 191 THR A N 1
ATOM 1570 C CA . THR A 1 191 ? 22.609 -25.742 12.690 1.00 64.81 191 THR A CA 1
ATOM 1571 C C . THR A 1 191 ? 21.529 -26.743 12.300 1.00 64.81 191 THR A C 1
ATOM 1573 O O . THR A 1 191 ? 21.737 -27.940 12.479 1.00 64.81 191 THR A O 1
ATOM 1576 N N . THR A 1 192 ? 20.397 -26.295 11.753 1.00 54.91 192 THR A N 1
ATOM 1577 C CA . THR A 1 192 ? 19.377 -27.178 11.183 1.00 54.91 192 THR A CA 1
ATOM 1578 C C . THR A 1 192 ? 19.448 -27.130 9.656 1.00 54.91 192 THR A C 1
ATOM 1580 O O . THR A 1 192 ? 18.969 -26.175 9.052 1.00 54.91 192 THR A O 1
ATOM 1583 N N . ASP A 1 193 ? 19.982 -28.178 9.019 1.00 54.59 193 ASP A N 1
ATOM 1584 C CA . ASP A 1 193 ? 19.934 -28.364 7.550 1.00 54.59 193 ASP A CA 1
ATOM 1585 C C . ASP A 1 193 ? 18.501 -28.568 7.010 1.00 54.59 193 ASP A C 1
ATOM 1587 O O . ASP A 1 193 ? 18.264 -28.695 5.806 1.00 54.59 193 ASP A O 1
ATOM 1591 N N . GLU A 1 194 ? 17.505 -28.579 7.889 1.00 49.69 194 GLU A N 1
ATOM 1592 C CA . GLU A 1 194 ? 16.105 -28.660 7.522 1.00 49.69 194 GLU A CA 1
ATOM 1593 C C . GLU A 1 194 ? 15.569 -27.261 7.206 1.00 49.69 194 GLU A C 1
ATOM 1595 O O . GLU A 1 194 ? 15.548 -26.361 8.045 1.00 49.69 194 GLU A O 1
ATOM 1600 N N . LYS A 1 195 ? 15.080 -27.069 5.976 1.00 50.84 195 LYS A N 1
ATOM 1601 C CA . LYS A 1 195 ? 14.202 -25.942 5.642 1.00 50.84 195 LYS A CA 1
ATOM 1602 C C . LYS A 1 195 ? 12.916 -26.084 6.454 1.00 50.84 195 LYS A C 1
ATOM 1604 O O . LYS A 1 195 ? 11.954 -26.692 5.993 1.00 50.84 195 LYS A O 1
ATOM 1609 N N . ILE A 1 196 ? 12.896 -25.533 7.663 1.00 49.78 196 ILE A N 1
ATOM 1610 C CA . ILE A 1 196 ? 11.706 -25.582 8.506 1.00 49.78 196 ILE A CA 1
ATOM 1611 C C . ILE A 1 196 ? 10.719 -24.508 8.026 1.00 49.78 196 ILE A C 1
ATOM 1613 O O . ILE A 1 196 ? 10.790 -23.336 8.408 1.00 49.78 196 ILE A O 1
ATOM 1617 N N . GLU A 1 197 ? 9.766 -24.908 7.183 1.00 51.00 197 GLU A N 1
ATOM 1618 C CA . GLU A 1 197 ? 8.522 -24.163 6.970 1.00 51.00 197 GLU A CA 1
ATOM 1619 C C . GLU A 1 197 ? 7.665 -24.253 8.236 1.00 51.00 197 GLU A C 1
ATOM 1621 O O . GLU A 1 197 ? 6.758 -25.071 8.364 1.00 51.00 197 GLU A O 1
ATOM 1626 N N . ILE A 1 198 ? 7.968 -23.410 9.221 1.00 45.66 198 ILE A N 1
ATOM 1627 C CA . ILE A 1 198 ? 7.200 -23.391 10.463 1.00 45.66 198 ILE A CA 1
ATOM 1628 C C . ILE A 1 198 ? 5.915 -22.586 10.240 1.00 45.66 198 ILE A C 1
ATOM 1630 O O . ILE A 1 198 ? 5.958 -21.351 10.171 1.00 45.66 198 ILE A O 1
ATOM 1634 N N . ARG A 1 199 ? 4.769 -23.279 10.174 1.00 46.84 199 ARG A N 1
ATOM 1635 C CA . ARG A 1 199 ? 3.435 -22.672 10.328 1.00 46.84 199 ARG A CA 1
ATOM 1636 C C . ARG A 1 199 ? 3.382 -21.892 11.646 1.00 46.84 199 ARG A C 1
ATOM 1638 O O . ARG A 1 199 ? 3.792 -22.381 12.693 1.00 46.84 199 ARG A O 1
ATOM 1645 N N . GLY A 1 200 ? 2.870 -20.663 11.589 1.00 42.06 200 GLY A N 1
ATOM 1646 C CA . GLY A 1 200 ? 3.000 -19.643 12.641 1.00 42.06 200 GLY A CA 1
ATOM 1647 C C . GLY A 1 200 ? 2.385 -19.948 14.015 1.00 42.06 200 GLY A C 1
ATOM 1648 O O . GLY A 1 200 ? 2.562 -19.151 14.929 1.00 42.06 200 GLY A O 1
ATOM 1649 N N . GLU A 1 201 ? 1.699 -21.074 14.198 1.00 44.75 201 GLU A N 1
ATOM 1650 C CA . GLU A 1 201 ? 0.979 -21.394 15.439 1.00 44.75 201 GLU A CA 1
ATOM 1651 C C . GLU A 1 201 ? 1.839 -22.150 16.469 1.00 44.75 201 GLU A C 1
ATOM 1653 O O . GLU A 1 201 ? 1.617 -22.017 17.672 1.00 44.75 201 GLU A O 1
ATOM 1658 N N . GLU A 1 202 ? 2.873 -22.878 16.034 1.00 45.41 202 GLU A N 1
ATOM 1659 C CA . GLU A 1 202 ? 3.717 -23.695 16.926 1.00 45.41 202 GLU A CA 1
ATOM 1660 C C . GLU A 1 202 ? 4.863 -22.891 17.570 1.00 45.41 202 GLU A C 1
ATOM 1662 O O . GLU A 1 202 ? 5.261 -23.163 18.703 1.00 45.41 202 GLU A O 1
ATOM 1667 N N . LYS A 1 203 ? 5.325 -21.812 16.917 1.00 48.44 203 LYS A N 1
ATOM 1668 C CA . LYS A 1 203 ? 6.378 -20.913 17.442 1.00 48.44 203 LYS A CA 1
ATOM 1669 C C . LYS A 1 203 ? 5.977 -20.185 18.722 1.00 48.44 203 LYS A C 1
ATOM 1671 O O . LYS A 1 203 ? 6.823 -19.959 19.584 1.00 48.44 203 LYS A O 1
ATOM 1676 N N . ASN A 1 204 ? 4.707 -19.800 18.835 1.00 48.03 204 ASN A N 1
ATOM 1677 C CA . ASN A 1 204 ? 4.227 -19.016 19.973 1.00 48.03 204 ASN A CA 1
ATOM 1678 C C . ASN A 1 204 ? 4.037 -19.882 21.221 1.00 48.03 204 ASN A C 1
ATOM 1680 O O . ASN A 1 204 ? 4.375 -19.442 22.314 1.00 48.03 204 ASN A O 1
ATOM 1684 N N . LYS A 1 205 ? 3.601 -21.137 21.058 1.00 48.41 205 LYS A N 1
ATOM 1685 C CA . LYS A 1 205 ? 3.474 -22.077 22.181 1.00 48.41 205 LYS A CA 1
ATOM 1686 C C . LYS A 1 205 ? 4.839 -22.482 22.740 1.00 48.41 205 LYS A C 1
ATOM 1688 O O . LYS A 1 205 ? 5.043 -22.403 23.945 1.00 48.41 205 LYS A O 1
ATOM 1693 N N . PHE A 1 206 ? 5.799 -22.788 21.864 1.00 43.53 206 PHE A N 1
ATOM 1694 C CA . PHE A 1 206 ? 7.156 -23.166 22.274 1.00 43.53 206 PHE A CA 1
ATOM 1695 C C . PHE A 1 206 ? 7.896 -22.025 22.994 1.00 43.53 206 PHE A C 1
ATOM 1697 O O . PHE A 1 206 ? 8.627 -22.253 23.953 1.00 43.53 206 PHE A O 1
ATOM 1704 N N . ARG A 1 207 ? 7.676 -20.769 22.576 1.00 49.62 207 ARG A N 1
ATOM 1705 C CA . ARG A 1 207 ? 8.294 -19.597 23.212 1.00 49.62 207 ARG A CA 1
ATOM 1706 C C . ARG A 1 207 ? 7.718 -19.291 24.600 1.00 49.62 207 ARG A C 1
ATOM 1708 O O . ARG A 1 207 ? 8.487 -18.965 25.499 1.00 49.62 207 ARG A O 1
ATOM 1715 N N . GLU A 1 208 ? 6.403 -19.416 24.781 1.00 53.75 208 GLU A N 1
ATOM 1716 C CA . GLU A 1 208 ? 5.758 -19.195 26.086 1.00 53.75 208 GLU A CA 1
ATOM 1717 C C . GLU A 1 208 ? 6.061 -20.305 27.105 1.00 53.75 208 GLU A C 1
ATOM 1719 O O . GLU A 1 208 ? 6.051 -20.043 28.308 1.00 53.75 208 GLU A O 1
ATOM 1724 N N . GLU A 1 209 ? 6.328 -21.534 26.655 1.00 62.06 209 GLU A N 1
ATOM 1725 C CA . GLU A 1 209 ? 6.743 -22.638 27.532 1.00 62.06 209 GLU A CA 1
ATOM 1726 C C . GLU A 1 209 ? 8.198 -22.497 27.994 1.00 62.06 209 GLU A C 1
ATOM 1728 O O . GLU A 1 209 ? 8.472 -22.696 29.176 1.00 62.06 209 GLU A O 1
ATOM 1733 N N . ILE A 1 210 ? 9.110 -22.055 27.120 1.00 61.16 210 ILE A N 1
ATOM 1734 C CA . ILE A 1 210 ? 10.519 -21.818 27.482 1.00 61.16 210 ILE A CA 1
ATOM 1735 C C . ILE A 1 210 ? 10.652 -20.680 28.504 1.00 61.16 210 ILE A C 1
ATOM 1737 O O . ILE A 1 210 ? 11.335 -20.840 29.511 1.00 61.16 210 ILE A O 1
ATOM 1741 N N . GLU A 1 211 ? 9.947 -19.557 28.309 1.00 60.09 211 GLU A N 1
ATOM 1742 C CA . GLU A 1 211 ? 10.017 -18.411 29.235 1.00 60.09 211 GLU A CA 1
ATOM 1743 C C . GLU A 1 211 ? 9.444 -18.742 30.631 1.00 60.09 211 GLU A C 1
ATOM 1745 O O . GLU A 1 211 ? 9.900 -18.196 31.638 1.00 60.09 211 GLU A O 1
ATOM 1750 N N . LYS A 1 212 ? 8.481 -19.672 30.721 1.00 65.94 212 LYS A N 1
ATOM 1751 C CA . LYS A 1 212 ? 7.960 -20.168 32.008 1.00 65.94 212 LYS A CA 1
ATOM 1752 C C . LYS A 1 212 ? 8.920 -21.151 32.676 1.00 65.94 212 LYS A C 1
ATOM 1754 O O . LYS A 1 212 ? 9.080 -21.086 33.894 1.00 65.94 212 LYS A O 1
ATOM 1759 N N . GLN A 1 213 ? 9.563 -22.022 31.900 1.00 54.56 213 GLN A N 1
ATOM 1760 C CA . GLN A 1 213 ? 10.507 -23.006 32.425 1.00 54.56 213 GLN A CA 1
ATOM 1761 C C . GLN A 1 213 ? 11.782 -22.337 32.961 1.00 54.56 213 GLN A C 1
ATOM 1763 O O . GLN A 1 213 ? 12.204 -22.637 34.076 1.00 54.56 213 GLN A O 1
ATOM 1768 N N . ASP A 1 214 ? 12.308 -21.334 32.251 1.00 59.72 214 ASP A N 1
ATOM 1769 C CA . ASP A 1 214 ? 13.487 -20.567 32.676 1.00 59.72 214 ASP A CA 1
ATOM 1770 C C . ASP A 1 214 ? 13.240 -19.782 33.983 1.00 59.72 214 ASP A C 1
ATOM 1772 O O . ASP A 1 214 ? 14.133 -19.645 34.826 1.00 59.72 214 ASP A O 1
ATOM 1776 N N . TYR A 1 215 ? 12.011 -19.295 34.200 1.00 63.66 215 TYR A N 1
ATOM 1777 C CA . TYR A 1 215 ? 11.635 -18.613 35.442 1.00 63.66 215 TYR A CA 1
ATOM 1778 C C . TYR A 1 215 ? 11.553 -19.587 36.630 1.00 63.66 215 TYR A C 1
ATOM 1780 O O . TYR A 1 215 ? 12.072 -19.290 37.710 1.00 63.66 215 TYR A O 1
ATOM 1788 N N . ILE A 1 216 ? 10.981 -20.779 36.430 1.00 61.66 216 ILE A N 1
ATOM 1789 C CA . ILE A 1 216 ? 10.883 -21.823 37.465 1.00 61.66 216 ILE A CA 1
ATOM 1790 C C . ILE A 1 216 ? 12.274 -22.365 37.839 1.00 61.66 216 ILE A C 1
ATOM 1792 O O . ILE A 1 216 ? 12.589 -22.511 39.025 1.00 61.66 216 ILE A O 1
ATOM 1796 N N . ASP A 1 217 ? 13.146 -22.582 36.855 1.00 59.12 217 ASP A N 1
ATOM 1797 C CA . ASP A 1 217 ? 14.513 -23.062 37.079 1.00 59.12 217 ASP A CA 1
ATOM 1798 C C . ASP A 1 217 ? 15.377 -22.022 37.816 1.00 59.12 217 ASP A C 1
ATOM 1800 O O . ASP A 1 217 ? 16.251 -22.378 38.607 1.00 59.12 217 ASP A O 1
ATOM 1804 N N . SER A 1 218 ? 15.106 -20.723 37.637 1.00 64.75 218 SER A N 1
ATOM 1805 C CA . SER A 1 218 ? 15.790 -19.663 38.393 1.00 64.75 218 SER A CA 1
ATOM 1806 C C . SER A 1 218 ? 15.369 -19.594 39.868 1.00 64.75 218 SER A C 1
ATOM 1808 O O . SER A 1 218 ? 16.214 -19.369 40.738 1.00 64.75 218 SER A O 1
ATOM 1810 N N . LEU A 1 219 ? 14.093 -19.854 40.168 1.00 56.28 219 LEU A N 1
ATOM 1811 C CA . LEU A 1 219 ? 13.560 -19.863 41.534 1.00 56.28 219 LEU A CA 1
ATOM 1812 C C . LEU A 1 219 ? 14.050 -21.083 42.325 1.00 56.28 219 LEU A C 1
ATOM 1814 O O . LEU A 1 219 ? 14.545 -20.938 43.445 1.00 56.28 219 LEU A O 1
ATOM 1818 N N . THR A 1 220 ? 14.019 -22.269 41.712 1.00 54.62 220 THR A N 1
ATOM 1819 C CA . THR A 1 220 ? 14.492 -23.513 42.346 1.00 54.62 220 THR A CA 1
ATOM 1820 C C . THR A 1 220 ? 15.997 -23.494 42.625 1.00 54.62 220 THR A C 1
ATOM 1822 O O . THR A 1 220 ? 16.460 -24.089 43.600 1.00 54.62 220 THR A O 1
ATOM 1825 N N . LYS A 1 221 ? 16.785 -22.756 41.831 1.00 53.62 221 LYS A N 1
ATOM 1826 C CA . LYS A 1 221 ? 18.228 -22.565 42.055 1.00 53.62 221 LYS A CA 1
ATOM 1827 C C . LYS A 1 221 ? 18.527 -21.714 43.295 1.00 53.62 221 LYS A C 1
ATOM 1829 O O . LYS A 1 221 ? 19.468 -22.025 44.022 1.00 53.62 221 LYS A O 1
ATOM 1834 N N . VAL A 1 222 ? 17.710 -20.692 43.573 1.00 55.91 222 VAL A N 1
ATOM 1835 C CA . VAL A 1 222 ? 17.831 -19.829 44.768 1.00 55.91 222 VAL A CA 1
ATOM 1836 C C . VAL A 1 222 ? 17.385 -20.566 46.036 1.00 55.91 222 VAL A C 1
ATOM 1838 O O . VAL A 1 222 ? 18.035 -20.454 47.078 1.00 55.91 222 VAL A O 1
ATOM 1841 N N . GLU A 1 223 ? 16.317 -21.363 45.954 1.00 51.50 223 GLU A N 1
ATOM 1842 C CA . GLU A 1 223 ? 15.839 -22.194 47.068 1.00 51.50 223 GLU A CA 1
ATOM 1843 C C . GLU A 1 223 ? 16.809 -23.327 47.410 1.00 51.50 223 GLU A C 1
ATOM 1845 O O . GLU A 1 223 ? 17.163 -23.498 48.579 1.00 51.50 223 GLU A O 1
ATOM 1850 N N . ASN A 1 224 ? 17.337 -24.034 46.405 1.00 51.12 224 ASN A N 1
ATOM 1851 C CA . ASN A 1 224 ? 18.351 -25.064 46.624 1.00 51.12 224 ASN A CA 1
ATOM 1852 C C . ASN A 1 224 ? 19.650 -24.481 47.200 1.00 51.12 224 ASN A C 1
ATOM 1854 O O . ASN A 1 224 ? 20.276 -25.127 48.034 1.00 51.12 224 ASN A O 1
ATOM 1858 N N . GLN A 1 225 ? 20.034 -23.248 46.846 1.00 52.88 225 GLN A N 1
ATOM 1859 C CA . GLN A 1 225 ? 21.206 -22.581 47.425 1.00 52.88 225 GLN A CA 1
ATOM 1860 C C . GLN A 1 225 ? 21.013 -22.241 48.914 1.00 52.88 225 GLN A C 1
ATOM 1862 O O . GLN A 1 225 ? 21.926 -22.459 49.712 1.00 52.88 225 GLN A O 1
ATOM 1867 N N . LYS A 1 226 ? 19.823 -21.773 49.317 1.00 53.31 226 LYS A N 1
ATOM 1868 C CA . LYS A 1 226 ? 19.484 -21.520 50.732 1.00 53.31 226 LYS A CA 1
ATOM 1869 C C . LYS A 1 226 ? 19.343 -22.817 51.538 1.00 53.31 226 LYS A C 1
ATOM 1871 O O . LYS A 1 226 ? 19.787 -22.882 52.682 1.00 53.31 226 LYS A O 1
ATOM 1876 N N . MET A 1 227 ? 18.787 -23.866 50.932 1.00 46.16 227 MET A N 1
ATOM 1877 C CA . MET A 1 227 ? 18.645 -25.189 51.548 1.00 46.16 227 MET A CA 1
ATOM 1878 C C . MET A 1 227 ? 19.991 -25.919 51.693 1.00 46.16 227 MET A C 1
ATOM 1880 O O . MET A 1 227 ? 20.217 -26.600 52.689 1.00 46.16 227 MET A O 1
ATOM 1884 N N . TRP A 1 228 ? 20.922 -25.747 50.748 1.00 44.12 228 TRP A N 1
ATOM 1885 C CA . TRP A 1 228 ? 22.282 -26.286 50.859 1.00 44.12 228 TRP A CA 1
ATOM 1886 C C . TRP A 1 228 ? 23.072 -25.576 51.970 1.00 44.12 228 TRP A C 1
ATOM 1888 O O . TRP A 1 228 ? 23.767 -26.235 52.736 1.00 44.12 228 TRP A O 1
ATOM 1898 N N . GLN A 1 229 ? 22.889 -24.259 52.144 1.00 46.38 229 GLN A N 1
ATOM 1899 C CA . GLN A 1 229 ? 23.484 -23.493 53.251 1.00 46.38 229 GLN A CA 1
ATOM 1900 C C . GLN A 1 229 ? 22.924 -23.886 54.633 1.00 46.38 229 GLN A C 1
ATOM 1902 O O . GLN A 1 229 ? 23.685 -23.948 55.604 1.00 46.38 229 GLN A O 1
ATOM 1907 N N . SER A 1 230 ? 21.627 -24.211 54.729 1.00 51.19 230 SER A N 1
ATOM 1908 C CA . SER A 1 230 ? 21.000 -24.678 55.978 1.00 51.19 230 SER A CA 1
ATOM 1909 C C . SER A 1 230 ? 21.296 -26.154 56.282 1.00 51.19 230 SER A C 1
ATOM 1911 O O . SER A 1 230 ? 21.517 -26.527 57.435 1.00 51.19 230 SER A O 1
ATOM 1913 N N . GLY A 1 231 ? 21.388 -27.000 55.251 1.00 48.84 231 GLY A N 1
ATOM 1914 C CA . GLY A 1 231 ? 21.816 -28.395 55.362 1.00 48.84 231 GLY A CA 1
ATOM 1915 C C . GLY A 1 231 ? 23.283 -28.533 55.778 1.00 48.84 231 GLY A C 1
ATOM 1916 O O . GLY A 1 231 ? 23.601 -29.387 56.604 1.00 48.84 231 GLY A O 1
ATOM 1917 N N . PHE A 1 232 ? 24.161 -27.650 55.289 1.00 41.97 232 PHE A N 1
ATOM 1918 C CA . PHE A 1 232 ? 25.576 -27.611 55.677 1.00 41.97 232 PHE A CA 1
ATOM 1919 C C . PHE A 1 232 ? 25.755 -27.279 57.170 1.00 41.97 232 PHE A C 1
ATOM 1921 O O . PHE A 1 232 ? 26.540 -27.935 57.853 1.00 41.97 232 PHE A O 1
ATOM 1928 N N . HIS A 1 233 ? 24.945 -26.358 57.713 1.00 42.09 233 HIS A N 1
ATOM 1929 C CA . HIS A 1 233 ? 24.880 -26.087 59.159 1.00 42.09 233 HIS A CA 1
ATOM 1930 C C . HIS A 1 233 ? 24.414 -27.312 59.961 1.00 42.09 233 HIS A C 1
ATOM 1932 O O . HIS A 1 233 ? 24.939 -27.608 61.033 1.00 42.09 233 HIS A O 1
ATOM 1938 N N . ARG A 1 234 ? 23.461 -28.077 59.419 1.00 44.09 234 ARG A N 1
ATOM 1939 C CA . ARG A 1 234 ? 22.907 -29.270 60.071 1.00 44.09 234 ARG A CA 1
ATOM 1940 C C . ARG A 1 234 ? 23.886 -30.453 60.105 1.00 44.09 234 ARG A C 1
ATOM 1942 O O . ARG A 1 234 ? 23.856 -31.228 61.057 1.00 44.09 234 ARG A O 1
ATOM 1949 N N . ILE A 1 235 ? 24.757 -30.586 59.100 1.00 45.91 235 ILE A N 1
ATOM 1950 C CA . ILE A 1 235 ? 25.809 -31.619 59.044 1.00 45.91 235 ILE A CA 1
ATOM 1951 C C . ILE A 1 235 ? 26.942 -31.301 60.031 1.00 45.91 235 ILE A C 1
ATOM 1953 O O . ILE A 1 235 ? 27.396 -32.202 60.735 1.00 45.91 235 ILE A O 1
ATOM 1957 N N . LEU A 1 236 ? 27.341 -30.029 60.152 1.00 47.59 236 LEU A N 1
ATOM 1958 C CA . LEU A 1 236 ? 28.347 -29.590 61.131 1.00 47.59 236 LEU A CA 1
ATOM 1959 C C . LEU A 1 236 ? 27.917 -29.881 62.583 1.00 47.59 236 LEU A C 1
ATOM 1961 O O . LEU A 1 236 ? 28.737 -30.307 63.391 1.00 47.59 236 LEU A O 1
ATOM 1965 N N . LEU A 1 237 ? 26.620 -29.771 62.894 1.00 49.41 237 LEU A N 1
ATOM 1966 C CA . LEU A 1 237 ? 26.052 -30.055 64.223 1.00 49.41 237 LEU A CA 1
ATOM 1967 C C . LEU A 1 237 ? 25.988 -31.550 64.597 1.00 49.41 237 LEU A C 1
ATOM 1969 O O . LEU A 1 237 ? 25.817 -31.897 65.772 1.00 49.41 237 LEU A O 1
ATOM 1973 N N . ASN A 1 238 ? 26.114 -32.456 63.626 1.00 51.00 238 ASN A N 1
ATOM 1974 C CA . ASN A 1 238 ? 26.024 -33.899 63.866 1.00 51.00 238 ASN A CA 1
ATOM 1975 C C . ASN A 1 238 ? 27.368 -34.549 64.233 1.00 51.00 238 ASN A C 1
ATOM 1977 O O . ASN A 1 238 ? 27.355 -35.671 64.731 1.00 51.00 238 ASN A O 1
ATOM 1981 N N . ASN A 1 239 ? 28.487 -33.834 64.072 1.00 52.28 239 ASN A N 1
ATOM 1982 C CA . ASN A 1 239 ? 29.837 -34.343 64.342 1.00 52.28 239 ASN A CA 1
ATOM 1983 C C . ASN A 1 239 ? 30.456 -33.844 65.668 1.00 52.28 239 ASN A C 1
ATOM 1985 O O . ASN A 1 239 ? 31.625 -34.118 65.920 1.00 52.28 239 ASN A O 1
ATOM 1989 N N . LEU A 1 240 ? 29.700 -33.140 66.519 1.00 49.06 240 LEU A N 1
ATOM 1990 C CA . LEU A 1 240 ? 30.154 -32.668 67.840 1.00 49.06 240 LEU A CA 1
ATOM 1991 C C . LEU A 1 240 ? 29.680 -33.615 68.961 1.00 49.06 240 LEU A C 1
ATOM 1993 O O . LEU A 1 240 ? 28.537 -34.098 68.933 1.00 49.06 240 LEU A O 1
ATOM 1997 N N . THR A 1 241 ? 30.544 -33.874 69.949 1.00 58.28 241 THR A N 1
ATOM 1998 C CA . THR A 1 241 ? 30.239 -34.700 71.133 1.00 58.28 241 THR A CA 1
ATOM 1999 C C . THR A 1 241 ? 29.247 -33.995 72.068 1.00 58.28 241 THR A C 1
ATOM 2001 O O . THR A 1 241 ? 29.016 -32.789 71.987 1.00 58.28 241 THR A O 1
ATOM 2004 N N . THR A 1 242 ? 28.575 -34.769 72.928 1.00 53.91 242 THR A N 1
ATOM 2005 C CA . THR A 1 242 ? 27.391 -34.339 73.700 1.00 53.91 242 THR A CA 1
ATOM 2006 C C . THR A 1 242 ? 27.609 -33.146 74.628 1.00 53.91 242 THR A C 1
ATOM 2008 O O . THR A 1 242 ? 26.629 -32.469 74.939 1.00 53.91 242 THR A O 1
ATOM 2011 N N . ASP A 1 243 ? 28.853 -32.840 74.989 1.00 52.44 243 ASP A N 1
ATOM 2012 C CA . ASP A 1 243 ? 29.166 -31.779 75.948 1.00 52.44 243 ASP A CA 1
ATOM 2013 C C . ASP A 1 243 ? 29.347 -30.407 75.263 1.00 52.44 243 ASP A C 1
ATOM 2015 O O . ASP A 1 243 ? 28.956 -29.388 75.825 1.00 52.44 243 ASP A O 1
ATOM 2019 N N . GLU A 1 244 ? 29.760 -30.362 73.989 1.00 52.84 244 GLU A N 1
ATOM 2020 C CA . GLU A 1 244 ? 29.825 -29.118 73.190 1.00 52.84 244 GLU A CA 1
ATOM 2021 C C . GLU A 1 244 ? 28.435 -28.674 72.672 1.00 52.84 244 GLU A C 1
ATOM 2023 O O . GLU A 1 244 ? 28.220 -27.525 72.284 1.00 52.84 244 GLU A O 1
ATOM 2028 N N . LYS A 1 245 ? 27.432 -29.565 72.724 1.00 48.75 245 LYS A N 1
ATOM 2029 C CA . LYS A 1 245 ? 26.029 -29.310 72.323 1.00 48.75 245 LYS A CA 1
ATOM 2030 C C . LYS A 1 245 ? 25.195 -28.531 73.348 1.00 48.75 245 LYS A C 1
ATOM 2032 O O . LYS A 1 245 ? 24.001 -28.286 73.099 1.00 48.75 245 LYS A O 1
ATOM 2037 N N . ILE A 1 246 ? 25.753 -28.219 74.517 1.00 49.00 246 ILE A N 1
ATOM 2038 C CA . ILE A 1 246 ? 25.015 -27.593 75.624 1.00 49.00 246 ILE A CA 1
ATOM 2039 C C . ILE A 1 246 ? 25.279 -26.080 75.692 1.00 49.00 246 ILE A C 1
ATOM 2041 O O . ILE A 1 246 ? 24.323 -25.341 75.918 1.00 49.00 246 ILE A O 1
ATOM 20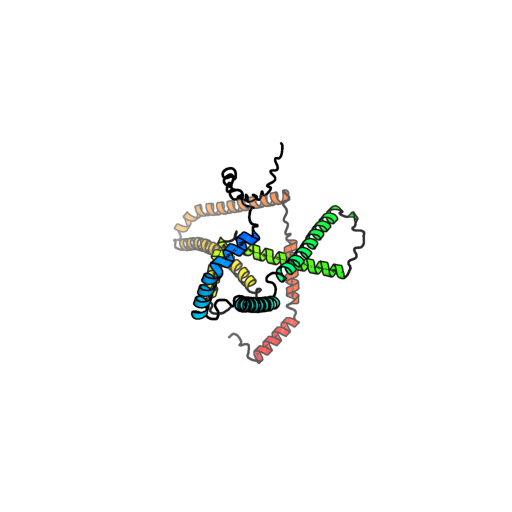45 N N . GLU A 1 247 ? 26.480 -25.592 75.364 1.00 49.59 247 GLU A N 1
ATOM 2046 C CA . GLU A 1 247 ? 26.780 -24.146 75.395 1.00 49.59 247 GLU A CA 1
ATOM 2047 C C . GLU A 1 247 ? 26.228 -23.362 74.189 1.00 49.59 247 GLU A C 1
ATOM 2049 O O . GLU A 1 247 ? 25.686 -22.273 74.363 1.00 49.59 247 GLU A O 1
ATOM 2054 N N . ILE A 1 248 ? 26.217 -23.933 72.978 1.00 45.50 248 ILE A N 1
ATOM 2055 C CA . ILE A 1 248 ? 25.720 -23.235 71.767 1.00 45.50 248 ILE A CA 1
ATOM 2056 C C . ILE A 1 248 ? 24.187 -23.024 71.807 1.00 45.50 248 ILE A C 1
ATOM 2058 O O . ILE A 1 248 ? 23.619 -22.145 71.157 1.00 45.50 248 ILE A O 1
ATOM 2062 N N . ARG A 1 249 ? 23.479 -23.800 72.638 1.00 44.09 249 ARG A N 1
ATOM 2063 C CA . ARG A 1 249 ? 22.009 -23.828 72.678 1.00 44.09 249 ARG A CA 1
ATOM 2064 C C . ARG A 1 249 ? 21.373 -22.618 73.373 1.00 44.09 249 ARG A C 1
ATOM 2066 O O . ARG A 1 249 ? 20.160 -22.448 73.251 1.00 44.09 249 ARG A O 1
ATOM 2073 N N . GLY A 1 250 ? 22.149 -21.830 74.119 1.00 45.88 250 GLY A N 1
ATOM 2074 C CA . GLY A 1 250 ? 21.666 -20.645 74.836 1.00 45.88 250 GLY A CA 1
ATOM 2075 C C . GLY A 1 250 ? 21.607 -19.394 73.959 1.00 45.88 250 GLY A C 1
ATOM 2076 O O . GLY A 1 250 ? 20.600 -18.690 73.958 1.00 45.88 250 GLY A O 1
ATOM 2077 N N . GLU A 1 251 ? 22.647 -19.151 73.160 1.00 48.59 251 GLU A N 1
ATOM 2078 C CA . GLU A 1 251 ? 22.764 -17.924 72.362 1.00 48.59 251 GLU A CA 1
ATOM 2079 C C . GLU A 1 251 ? 22.020 -18.011 71.020 1.00 48.59 251 GLU A C 1
ATOM 2081 O O . GLU A 1 251 ? 21.376 -17.047 70.600 1.00 48.59 251 GLU A O 1
ATOM 2086 N N . GLU A 1 252 ? 22.012 -19.178 70.368 1.00 46.00 252 GLU A N 1
ATOM 2087 C CA . GLU A 1 252 ? 21.336 -19.351 69.073 1.00 46.00 252 GLU A CA 1
ATOM 2088 C C . GLU A 1 252 ? 19.811 -19.462 69.195 1.00 46.00 252 GLU A C 1
ATOM 2090 O O . GLU A 1 252 ? 19.088 -19.043 68.293 1.00 46.00 252 GLU A O 1
ATOM 2095 N N . LYS A 1 253 ? 19.287 -19.939 70.333 1.00 45.66 253 LYS A N 1
ATOM 2096 C CA . LYS A 1 253 ? 17.835 -19.926 70.586 1.00 45.66 253 LYS A CA 1
ATOM 2097 C C . LYS A 1 253 ? 17.285 -18.513 70.733 1.00 45.66 253 LYS A C 1
ATOM 2099 O O . LYS A 1 253 ? 16.152 -18.279 70.322 1.00 45.66 253 LYS A O 1
ATOM 2104 N N . ASN A 1 254 ? 18.070 -17.594 71.295 1.00 45.28 254 ASN A N 1
ATOM 2105 C CA . ASN A 1 254 ? 17.678 -16.192 71.403 1.00 45.28 254 ASN A CA 1
ATOM 2106 C C . ASN A 1 254 ? 17.733 -15.501 70.039 1.00 45.28 254 ASN A C 1
ATOM 2108 O O . ASN A 1 254 ? 16.788 -14.802 69.703 1.00 45.28 254 ASN A O 1
ATOM 2112 N N . LYS A 1 255 ? 18.740 -15.787 69.201 1.00 48.16 255 LYS A N 1
ATOM 2113 C CA . LYS A 1 255 ? 18.785 -15.265 67.822 1.00 48.16 255 LYS A CA 1
ATOM 2114 C C . LYS A 1 255 ? 17.654 -15.806 66.944 1.00 48.16 255 LYS A C 1
ATOM 2116 O O . LYS A 1 255 ? 17.030 -15.030 66.235 1.00 48.16 255 LYS A O 1
ATOM 2121 N N . PHE A 1 256 ? 17.329 -17.096 67.046 1.00 38.66 256 PHE A N 1
ATOM 2122 C CA . PHE A 1 256 ? 16.218 -17.696 66.298 1.00 38.66 256 PHE A CA 1
ATOM 2123 C C . PHE A 1 256 ? 14.850 -17.200 66.795 1.00 38.66 256 PHE A C 1
ATOM 2125 O O . PHE A 1 256 ? 13.941 -16.982 66.002 1.00 38.66 256 PHE A O 1
ATOM 2132 N N . ARG A 1 257 ? 14.698 -16.974 68.108 1.00 45.53 257 ARG A N 1
ATOM 2133 C CA . ARG A 1 257 ? 13.487 -16.375 68.693 1.00 45.53 257 ARG A CA 1
ATOM 2134 C C . ARG A 1 257 ? 13.336 -14.904 68.301 1.00 45.53 257 ARG A C 1
ATOM 2136 O O . ARG A 1 257 ? 12.239 -14.510 67.935 1.00 45.53 257 ARG A O 1
ATOM 2143 N N . GLU A 1 258 ? 14.421 -14.131 68.301 1.00 52.00 258 GLU A N 1
ATOM 2144 C CA . GLU A 1 258 ? 14.432 -12.755 67.792 1.00 52.00 258 GLU A CA 1
ATOM 2145 C C . GLU A 1 258 ? 14.174 -12.694 66.279 1.00 52.00 258 GLU A C 1
ATOM 2147 O O . GLU A 1 258 ? 13.553 -11.747 65.810 1.00 52.00 258 GLU A O 1
ATOM 2152 N N . GLU A 1 259 ? 14.634 -13.673 65.493 1.00 54.09 259 GLU A N 1
ATOM 2153 C CA . GLU A 1 259 ? 14.330 -13.776 64.058 1.00 54.09 259 GLU A CA 1
ATOM 2154 C C . GLU A 1 259 ? 12.868 -14.145 63.799 1.00 54.09 259 GLU A C 1
ATOM 2156 O O . GLU A 1 259 ? 12.262 -13.568 62.900 1.00 54.09 259 GLU A O 1
ATOM 2161 N N . ILE A 1 260 ? 12.275 -15.021 64.614 1.00 52.25 260 ILE A N 1
ATOM 2162 C CA . ILE A 1 260 ? 10.835 -15.312 64.570 1.00 52.25 260 ILE A CA 1
ATOM 2163 C C . ILE A 1 260 ? 10.028 -14.072 64.969 1.00 52.25 260 ILE A C 1
ATOM 2165 O O . ILE A 1 260 ? 9.108 -13.701 64.255 1.00 52.25 260 ILE A O 1
ATOM 2169 N N . GLU A 1 261 ? 10.408 -13.369 66.038 1.00 54.44 261 GLU A N 1
ATOM 2170 C CA . GLU A 1 261 ? 9.726 -12.138 66.462 1.00 54.44 261 GLU A CA 1
ATOM 2171 C C . GLU A 1 261 ? 9.891 -10.997 65.439 1.00 54.44 261 GLU A C 1
ATOM 2173 O O . GLU A 1 261 ? 8.960 -10.217 65.233 1.00 54.44 261 GLU A O 1
ATOM 2178 N N . LYS A 1 262 ? 11.030 -10.915 64.731 1.00 58.59 262 LYS A N 1
ATOM 2179 C CA . LYS A 1 262 ? 11.221 -9.997 63.589 1.00 58.59 262 LYS A CA 1
ATOM 2180 C C . LYS A 1 262 ? 10.348 -10.387 62.399 1.00 58.59 262 LYS A C 1
ATOM 2182 O O . LYS A 1 262 ? 9.799 -9.499 61.749 1.00 58.59 26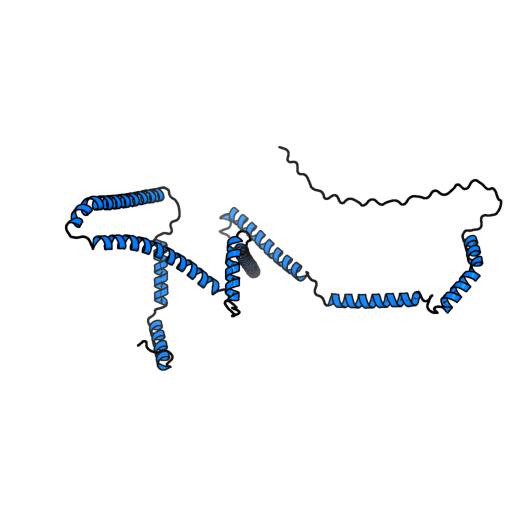2 LYS A O 1
ATOM 2187 N N . GLN A 1 263 ? 10.201 -11.680 62.128 1.00 50.78 263 GLN A N 1
ATOM 2188 C CA . GLN A 1 263 ? 9.346 -12.181 61.057 1.00 50.78 263 GLN A CA 1
ATOM 2189 C C . GLN A 1 263 ? 7.862 -11.926 61.368 1.00 50.78 263 GLN A C 1
ATOM 2191 O O . GLN A 1 263 ? 7.149 -11.385 60.528 1.00 50.78 263 GLN A O 1
ATOM 2196 N N . ASP A 1 264 ? 7.436 -12.169 62.607 1.00 54.12 264 ASP A N 1
ATOM 2197 C CA . ASP A 1 264 ? 6.086 -11.876 63.093 1.00 54.12 264 ASP A CA 1
ATOM 2198 C C . ASP A 1 264 ? 5.800 -10.358 63.109 1.00 54.12 264 ASP A C 1
ATOM 2200 O O . ASP A 1 264 ? 4.683 -9.923 62.813 1.00 54.12 264 ASP A O 1
ATOM 2204 N N . TYR A 1 265 ? 6.809 -9.519 63.386 1.00 55.72 265 TYR A N 1
ATOM 2205 C CA . TYR A 1 265 ? 6.712 -8.058 63.284 1.00 55.72 265 TYR A CA 1
ATOM 2206 C C . TYR A 1 265 ? 6.549 -7.583 61.829 1.00 55.72 265 TYR A C 1
ATOM 2208 O O . TYR A 1 265 ? 5.696 -6.732 61.561 1.00 55.72 265 TYR A O 1
ATOM 2216 N N . ILE A 1 266 ? 7.288 -8.161 60.876 1.00 56.06 266 ILE A N 1
ATOM 2217 C CA . ILE A 1 266 ? 7.139 -7.895 59.432 1.00 56.06 266 ILE A CA 1
ATOM 2218 C C . ILE A 1 266 ? 5.749 -8.333 58.941 1.00 56.06 266 ILE A C 1
ATOM 2220 O O . ILE A 1 266 ? 5.072 -7.588 58.227 1.00 56.06 266 ILE A O 1
ATOM 2224 N N . ASP A 1 267 ? 5.268 -9.488 59.394 1.00 55.72 267 ASP A N 1
ATOM 2225 C CA . ASP A 1 267 ? 3.936 -9.999 59.064 1.00 55.72 267 ASP A CA 1
ATOM 2226 C C . ASP A 1 267 ? 2.817 -9.150 59.700 1.00 55.72 267 ASP A C 1
ATOM 2228 O O . ASP A 1 267 ? 1.733 -8.990 59.131 1.00 55.72 267 ASP A O 1
ATOM 2232 N N . SER A 1 268 ? 3.077 -8.523 60.852 1.00 61.97 268 SER A N 1
ATOM 2233 C CA . SER A 1 268 ? 2.160 -7.555 61.467 1.00 61.97 268 SER A CA 1
ATOM 2234 C C . SER A 1 268 ? 2.111 -6.220 60.708 1.00 61.97 268 SER A C 1
ATOM 2236 O O . SER A 1 268 ? 1.027 -5.659 60.522 1.00 61.97 268 SER A O 1
ATOM 2238 N N . LEU A 1 269 ? 3.251 -5.740 60.194 1.00 54.09 269 LEU A N 1
ATOM 2239 C CA . LEU A 1 269 ? 3.349 -4.521 59.384 1.00 54.09 269 LEU A CA 1
ATOM 2240 C C . LEU A 1 269 ? 2.655 -4.683 58.030 1.00 54.09 269 LEU A C 1
ATOM 2242 O O . LEU A 1 269 ? 1.881 -3.810 57.644 1.00 54.09 269 LEU A O 1
ATOM 2246 N N . THR A 1 270 ? 2.837 -5.825 57.363 1.00 53.72 270 THR A N 1
ATOM 2247 C CA . THR A 1 270 ? 2.128 -6.142 56.111 1.00 53.72 270 THR A CA 1
ATOM 2248 C C . THR A 1 270 ? 0.619 -6.282 56.331 1.00 53.72 270 THR A C 1
ATOM 2250 O O . THR A 1 270 ? -0.171 -5.890 55.473 1.00 53.72 270 THR A O 1
ATOM 2253 N N . LYS A 1 271 ? 0.170 -6.748 57.505 1.00 56.47 271 LYS A N 1
ATOM 2254 C CA . LYS A 1 271 ? -1.253 -6.741 57.897 1.00 56.47 271 LYS A CA 1
ATOM 2255 C C . LYS A 1 271 ? -1.815 -5.330 58.092 1.00 56.47 271 LYS A C 1
ATOM 2257 O O . LYS A 1 271 ? -2.937 -5.070 57.661 1.00 56.47 271 LYS A O 1
ATOM 2262 N N . VAL A 1 272 ? -1.051 -4.422 58.704 1.00 53.09 272 VAL A N 1
ATOM 2263 C CA . VAL A 1 272 ? -1.435 -3.011 58.907 1.00 53.09 272 VAL A CA 1
ATOM 2264 C C . VAL A 1 272 ? -1.389 -2.221 57.593 1.00 53.09 272 VAL A C 1
ATOM 2266 O O . VAL A 1 272 ? -2.263 -1.389 57.358 1.00 53.09 272 VAL A O 1
ATOM 2269 N N . GLU A 1 273 ? -0.432 -2.498 56.704 1.00 48.69 273 GLU A N 1
ATOM 2270 C CA . GLU A 1 273 ? -0.384 -1.950 55.340 1.00 48.69 273 GLU A CA 1
ATOM 2271 C C . GLU A 1 273 ? -1.540 -2.464 54.484 1.00 48.69 273 GLU A C 1
ATOM 2273 O O . GLU A 1 273 ? -2.191 -1.667 53.817 1.00 48.69 273 GLU A O 1
ATOM 2278 N N . ASN A 1 274 ? -1.887 -3.750 54.577 1.00 50.47 274 ASN A N 1
ATOM 2279 C CA . ASN A 1 274 ? -3.065 -4.305 53.910 1.00 50.47 274 ASN A CA 1
ATOM 2280 C C . ASN A 1 274 ? -4.380 -3.733 54.476 1.00 50.47 274 ASN A C 1
ATOM 2282 O O . ASN A 1 274 ? -5.306 -3.467 53.713 1.00 50.47 274 ASN A O 1
ATOM 2286 N N . GLN A 1 275 ? -4.463 -3.453 55.784 1.00 50.84 275 GLN A N 1
ATOM 2287 C CA . GLN A 1 275 ? -5.594 -2.723 56.378 1.00 50.84 275 GLN A CA 1
ATOM 2288 C C . GLN A 1 275 ? -5.639 -1.247 55.954 1.00 50.84 275 GLN A C 1
ATOM 2290 O O . GLN A 1 275 ? -6.723 -0.733 55.684 1.00 50.84 275 GLN A O 1
ATOM 2295 N N . LYS A 1 276 ? -4.492 -0.565 55.835 1.00 45.69 276 LYS A N 1
ATOM 2296 C CA . LYS A 1 276 ? -4.398 0.798 55.283 1.00 45.69 276 LYS A CA 1
ATOM 2297 C C . LYS A 1 276 ? -4.766 0.841 53.800 1.00 45.69 276 LYS A C 1
ATOM 2299 O O . LYS A 1 276 ? -5.459 1.765 53.401 1.00 45.69 276 LYS A O 1
ATOM 2304 N N . MET A 1 277 ? -4.375 -0.157 53.008 1.00 41.81 277 MET A N 1
ATOM 2305 C CA . MET A 1 277 ? -4.764 -0.323 51.599 1.00 41.81 277 MET A CA 1
ATOM 2306 C C . MET A 1 277 ? -6.268 -0.584 51.447 1.00 41.81 277 MET A C 1
ATOM 2308 O O . MET A 1 277 ? -6.890 -0.073 50.518 1.00 41.81 277 MET A O 1
ATOM 2312 N N . TRP A 1 278 ? -6.865 -1.310 52.396 1.00 40.38 278 TRP A N 1
ATOM 2313 C CA . TRP A 1 278 ? -8.311 -1.530 52.473 1.00 40.38 278 TRP A CA 1
ATOM 2314 C C . TRP A 1 278 ? -9.079 -0.259 52.889 1.00 40.38 278 TRP A C 1
ATOM 2316 O O . TRP A 1 278 ? -10.148 0.014 52.353 1.00 40.38 278 TRP A O 1
ATOM 2326 N N . GLN A 1 279 ? -8.514 0.566 53.781 1.00 40.12 279 GLN A N 1
ATOM 2327 C CA . GLN A 1 279 ? -9.080 1.866 54.180 1.00 40.12 279 GLN A CA 1
ATOM 2328 C C . GLN A 1 279 ? -8.853 2.993 53.149 1.00 40.12 279 GLN A C 1
ATOM 2330 O O . GLN A 1 279 ? -9.665 3.911 53.074 1.00 40.12 279 GLN A O 1
ATOM 2335 N N . LEU A 1 280 ? -7.783 2.936 52.344 1.00 40.62 280 LEU A N 1
ATOM 2336 C CA . LEU A 1 280 ? -7.429 3.936 51.321 1.00 40.62 280 LEU A CA 1
ATOM 2337 C C . LEU A 1 280 ? -8.064 3.688 49.942 1.00 40.62 280 LEU A C 1
ATOM 2339 O O . LEU A 1 280 ? -7.765 4.422 49.003 1.00 40.62 280 LEU A O 1
ATOM 2343 N N . GLY A 1 281 ? -8.941 2.690 49.800 1.00 46.56 281 GLY A N 1
ATOM 2344 C CA . GLY A 1 281 ? -9.774 2.524 48.604 1.00 46.56 281 GLY A CA 1
ATOM 2345 C C . GLY A 1 281 ? -9.004 2.438 47.280 1.00 46.56 281 GLY A C 1
ATOM 2346 O O . GLY A 1 281 ? -9.489 2.945 46.268 1.00 46.56 281 GLY A O 1
ATOM 2347 N N . PHE A 1 282 ? -7.810 1.830 47.259 1.00 34.72 282 PHE A N 1
ATOM 2348 C CA . PHE A 1 282 ? -7.065 1.635 46.012 1.00 34.72 282 PHE A CA 1
ATOM 2349 C C . PHE A 1 282 ? -7.536 0.362 45.291 1.00 34.72 282 PHE A C 1
ATOM 2351 O O . PHE A 1 282 ? -7.480 -0.749 45.815 1.00 34.72 282 PHE A O 1
ATOM 2358 N N . LEU A 1 283 ? -8.039 0.561 44.075 1.00 42.09 283 LEU A N 1
ATOM 2359 C CA . LEU A 1 283 ? -8.715 -0.408 43.219 1.00 42.09 283 LEU A CA 1
ATOM 2360 C C . LEU A 1 283 ? -7.707 -1.330 42.501 1.00 42.09 283 LEU A C 1
ATOM 2362 O O . LEU A 1 283 ? -6.950 -0.833 41.678 1.00 42.09 283 LEU A O 1
ATOM 2366 N N . VAL A 1 284 ? -7.737 -2.643 42.768 1.00 38.44 284 VAL A N 1
ATOM 2367 C CA . VAL A 1 284 ? -7.909 -3.740 41.780 1.00 38.44 284 VAL A CA 1
ATOM 2368 C C . VAL A 1 284 ? -8.368 -4.971 42.569 1.00 38.44 284 VAL A C 1
ATOM 2370 O O . VAL A 1 284 ? -7.570 -5.800 43.002 1.00 38.44 284 VAL A O 1
ATOM 2373 N N . SER A 1 285 ? -9.677 -5.106 42.763 1.00 35.94 285 SER A N 1
ATOM 2374 C CA . SER A 1 285 ? -10.257 -6.362 43.234 1.00 35.94 285 SER A CA 1
ATOM 2375 C C . SER A 1 285 ? -10.346 -7.326 42.052 1.00 35.94 285 SER A C 1
ATOM 2377 O O . SER A 1 285 ? -11.331 -7.315 41.325 1.00 35.94 285 SER A O 1
ATOM 2379 N N . ARG A 1 286 ? -9.337 -8.182 41.864 1.00 45.72 286 ARG A N 1
ATOM 2380 C CA . ARG A 1 286 ? -9.617 -9.549 41.401 1.00 45.72 286 ARG A CA 1
ATOM 2381 C C . ARG A 1 286 ? -10.213 -10.242 42.616 1.00 45.72 286 ARG A C 1
ATOM 2383 O O . ARG A 1 286 ? -9.482 -10.578 43.546 1.00 45.72 286 ARG A O 1
ATOM 2390 N N . THR A 1 287 ? -11.536 -10.307 42.699 1.00 36.56 287 THR A N 1
ATOM 2391 C CA . THR A 1 287 ? -12.196 -10.906 43.861 1.00 36.56 287 THR A CA 1
ATOM 2392 C C . THR A 1 287 ? -11.817 -12.388 43.933 1.00 36.56 287 THR A C 1
ATOM 2394 O O . THR A 1 287 ? -11.696 -13.060 42.908 1.00 36.56 287 THR A O 1
ATOM 2397 N N . ASN A 1 288 ? -11.614 -12.927 45.140 1.00 53.25 288 ASN A N 1
ATOM 2398 C CA . ASN A 1 288 ? -11.429 -14.374 45.331 1.00 53.25 288 ASN A CA 1
ATOM 2399 C C . ASN A 1 288 ? -12.587 -15.183 44.708 1.00 53.25 288 ASN A C 1
ATOM 2401 O O . ASN A 1 288 ? -12.389 -16.324 44.290 1.00 53.25 288 ASN A O 1
ATOM 2405 N N . ASP A 1 289 ? -13.753 -14.553 44.555 1.00 49.97 289 ASP A N 1
ATOM 2406 C CA . ASP A 1 289 ? -14.928 -15.086 43.873 1.00 49.97 289 ASP A CA 1
ATOM 2407 C C . ASP A 1 289 ? -14.681 -15.341 42.375 1.00 49.97 289 ASP A C 1
ATOM 2409 O O . ASP A 1 289 ? -15.102 -16.371 41.859 1.00 49.97 289 ASP A O 1
ATOM 2413 N N . GLU A 1 290 ? -13.933 -14.485 41.666 1.00 53.09 290 GLU A N 1
ATOM 2414 C CA . GLU A 1 290 ? -13.589 -14.700 40.248 1.00 53.09 290 GLU A CA 1
ATOM 2415 C C . GLU A 1 290 ? -12.654 -15.900 40.048 1.00 53.09 290 GLU A C 1
ATOM 2417 O O . GLU A 1 290 ? -12.757 -16.629 39.057 1.00 53.09 290 GLU A O 1
ATOM 2422 N N . LEU A 1 291 ? -11.743 -16.127 40.998 1.00 53.00 291 LEU A N 1
ATOM 2423 C CA . LEU A 1 291 ? -10.794 -17.239 40.958 1.00 53.00 291 LEU A CA 1
ATOM 2424 C C . LEU A 1 291 ? -11.501 -18.566 41.269 1.00 53.00 291 LEU A C 1
ATOM 2426 O O . LEU A 1 291 ? -11.249 -19.567 40.596 1.00 53.00 291 LEU A O 1
ATOM 2430 N N . HIS A 1 292 ? -12.447 -18.554 42.214 1.00 59.72 292 HIS A N 1
ATOM 2431 C CA . HIS A 1 292 ? -13.301 -19.701 42.519 1.00 59.72 292 HIS A CA 1
ATOM 2432 C C . HIS A 1 292 ? -14.254 -20.021 41.358 1.00 59.72 292 HIS A C 1
ATOM 2434 O O . HIS A 1 292 ? -14.286 -21.160 40.901 1.00 59.72 292 HIS A O 1
ATOM 2440 N N . CYS A 1 293 ? -14.915 -19.012 40.777 1.00 60.50 293 CYS A N 1
ATOM 2441 C CA . CYS A 1 293 ? -15.763 -19.164 39.590 1.00 60.50 293 CYS A CA 1
ATOM 2442 C C . CYS A 1 293 ? -14.992 -19.737 38.394 1.00 60.50 293 CYS A C 1
ATOM 2444 O O . CYS A 1 293 ? -15.485 -20.620 37.694 1.00 60.50 293 CYS A O 1
ATOM 2446 N N . ARG A 1 294 ? -13.751 -19.291 38.166 1.00 68.19 294 ARG A N 1
ATOM 2447 C CA . ARG A 1 294 ? -12.910 -19.821 37.085 1.00 68.19 294 ARG A CA 1
ATOM 2448 C C . ARG A 1 294 ? -12.511 -21.279 37.326 1.00 68.19 294 ARG A C 1
ATOM 2450 O O . ARG A 1 294 ? -12.480 -22.056 36.374 1.00 68.19 294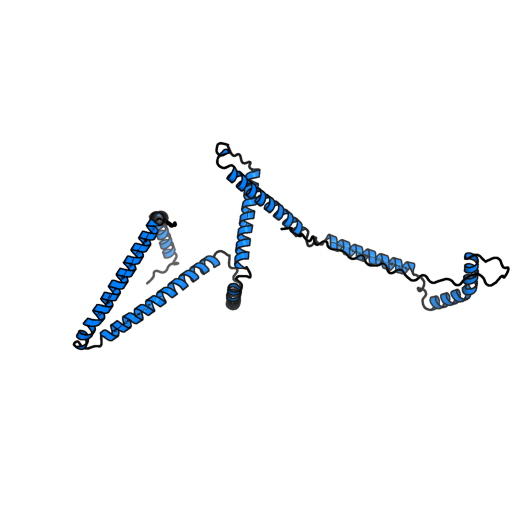 ARG A O 1
ATOM 2457 N N . LEU A 1 295 ? -12.222 -21.661 38.570 1.00 73.44 295 LEU A N 1
ATOM 2458 C CA . LEU A 1 295 ? -11.934 -23.052 38.932 1.00 73.44 295 LEU A CA 1
ATOM 2459 C C . LEU A 1 295 ? -13.173 -23.951 38.812 1.00 73.44 295 LEU A C 1
ATOM 2461 O O . LEU A 1 295 ? -13.043 -25.088 38.359 1.00 73.44 295 LEU A O 1
ATOM 2465 N N . GLU A 1 296 ? -14.360 -23.449 39.150 1.00 75.69 296 GLU A N 1
ATOM 2466 C CA . GLU A 1 296 ? -15.625 -24.181 39.023 1.00 75.69 296 GLU A CA 1
ATOM 2467 C C . GLU A 1 296 ? -15.961 -24.464 37.550 1.00 75.69 296 GLU A C 1
ATOM 2469 O O . GLU A 1 296 ? -16.209 -25.612 37.181 1.00 75.69 296 GLU A O 1
ATOM 2474 N N . VAL A 1 297 ? -15.820 -23.456 36.678 1.00 77.00 297 VAL A N 1
ATOM 2475 C CA . VAL A 1 297 ? -15.992 -23.605 35.220 1.00 77.00 297 VAL A CA 1
ATOM 2476 C C . VAL A 1 297 ? -14.994 -24.613 34.642 1.00 77.00 297 VAL A C 1
ATOM 2478 O O . VAL A 1 297 ? -15.351 -25.447 33.810 1.00 77.00 297 VAL A O 1
ATOM 2481 N N . ILE A 1 298 ? -13.737 -24.597 35.101 1.00 71.25 298 ILE A N 1
ATOM 2482 C CA . ILE A 1 298 ? -12.727 -25.577 34.672 1.00 71.25 298 ILE A CA 1
ATOM 2483 C C . ILE A 1 298 ? -13.109 -26.995 35.122 1.00 71.25 298 ILE A C 1
ATOM 2485 O O . ILE A 1 298 ? -12.994 -27.933 34.332 1.00 71.25 298 ILE A O 1
ATOM 2489 N N . LYS A 1 299 ? -13.599 -27.172 36.355 1.00 78.62 299 LYS A N 1
ATOM 2490 C CA . LYS A 1 299 ? -14.075 -28.476 36.846 1.00 78.62 299 LYS A CA 1
ATOM 2491 C C . LYS A 1 299 ? -15.283 -28.981 36.055 1.00 78.62 299 LYS A C 1
ATOM 2493 O O . LYS A 1 299 ? -15.344 -30.175 35.772 1.00 78.62 299 LYS A O 1
ATOM 2498 N N . GLU A 1 300 ? -16.218 -28.117 35.668 1.00 77.56 300 GLU A N 1
ATOM 2499 C CA . GLU A 1 300 ? -17.365 -28.490 34.826 1.00 77.56 300 GLU A CA 1
ATOM 2500 C C . GLU A 1 300 ? -16.944 -28.912 33.416 1.00 77.56 300 GLU A C 1
ATOM 2502 O O . GLU A 1 300 ? -17.380 -29.953 32.923 1.00 77.56 300 GLU A O 1
ATOM 2507 N N . VAL A 1 301 ? -16.023 -28.173 32.796 1.00 72.81 301 VAL A N 1
ATOM 2508 C CA . VAL A 1 301 ? -15.466 -28.525 31.481 1.00 72.81 301 VAL A CA 1
ATOM 2509 C C . VAL A 1 301 ? -14.690 -29.848 31.537 1.00 72.81 301 VAL A C 1
ATOM 2511 O O . VAL A 1 301 ? -14.747 -30.642 30.599 1.00 72.81 301 VAL A O 1
ATOM 2514 N N . LEU A 1 302 ? -13.983 -30.128 32.636 1.00 65.81 302 LEU A N 1
ATOM 2515 C CA . LEU A 1 302 ? -13.285 -31.403 32.830 1.00 65.81 302 LEU A CA 1
ATOM 2516 C C . LEU A 1 302 ? -14.250 -32.570 33.091 1.00 65.81 302 LEU A C 1
ATOM 2518 O O . LEU A 1 302 ? -14.004 -33.669 32.599 1.00 65.81 302 LEU A O 1
ATOM 2522 N N . LYS A 1 303 ? -15.376 -32.340 33.782 1.00 72.31 303 LYS A N 1
ATOM 2523 C CA . LYS A 1 303 ? -16.452 -33.338 33.933 1.00 72.31 303 LYS A CA 1
ATOM 2524 C C . LYS A 1 303 ? -17.091 -33.705 32.588 1.00 72.31 303 LYS A C 1
ATOM 2526 O O . LYS A 1 303 ? -17.394 -34.872 32.371 1.00 72.31 303 LYS A O 1
ATOM 2531 N N . GLN A 1 304 ? -17.241 -32.745 31.671 1.00 67.75 304 GLN A N 1
ATOM 2532 C CA . GLN A 1 304 ? -17.780 -32.984 30.322 1.00 67.75 304 GLN A CA 1
ATOM 2533 C C . GLN A 1 304 ? -16.853 -33.805 29.415 1.00 67.75 304 GLN A C 1
ATOM 2535 O O . GLN A 1 304 ? -17.328 -34.418 28.469 1.00 67.75 304 GLN A O 1
ATOM 2540 N N . ARG A 1 305 ? -15.540 -33.809 29.676 1.00 59.47 305 ARG A N 1
ATOM 2541 C CA . ARG A 1 305 ? -14.534 -34.533 28.870 1.00 59.47 305 ARG A CA 1
ATOM 2542 C C . ARG A 1 305 ? -14.192 -35.921 29.419 1.00 59.47 305 ARG A C 1
ATOM 2544 O O . ARG A 1 305 ? -13.533 -36.695 28.737 1.00 59.47 305 ARG A O 1
ATOM 2551 N N . ASN A 1 306 ? -14.631 -36.213 30.643 1.00 68.69 306 ASN A N 1
ATOM 2552 C CA . ASN A 1 306 ? -14.444 -37.484 31.340 1.00 68.69 306 ASN A CA 1
ATOM 2553 C C . ASN A 1 306 ? -15.801 -38.142 31.634 1.00 68.69 306 ASN A C 1
ATOM 2555 O O . ASN A 1 306 ? -16.031 -38.625 32.746 1.00 68.69 306 ASN A O 1
ATOM 2559 N N . THR A 1 307 ? -16.730 -38.142 30.672 1.00 79.81 307 THR A N 1
ATOM 2560 C CA . THR A 1 307 ? -17.969 -38.909 30.848 1.00 79.81 307 THR A CA 1
ATOM 2561 C C . THR A 1 307 ? -17.652 -40.406 30.848 1.00 79.81 307 THR A C 1
ATOM 2563 O O . THR A 1 307 ? -16.683 -40.855 30.232 1.00 79.81 307 THR A O 1
ATOM 2566 N N . GLU A 1 308 ? -18.464 -41.218 31.531 1.00 79.44 308 GLU A N 1
ATOM 2567 C CA . GLU A 1 308 ? -18.256 -42.675 31.569 1.00 79.44 308 GLU A CA 1
ATOM 2568 C C . GLU A 1 308 ? -18.210 -43.299 30.165 1.00 79.44 308 GLU A C 1
ATOM 2570 O O . GLU A 1 308 ? -17.501 -44.282 29.944 1.00 79.44 308 GLU A O 1
ATOM 2575 N N . ASN A 1 309 ? -18.923 -42.704 29.205 1.00 82.88 309 ASN A N 1
ATOM 2576 C CA . ASN A 1 309 ? -18.922 -43.133 27.811 1.00 82.88 309 ASN A CA 1
ATOM 2577 C C . ASN A 1 309 ? -17.606 -42.802 27.099 1.00 82.88 309 ASN A C 1
ATOM 2579 O O . ASN A 1 309 ? -17.105 -43.643 26.355 1.00 82.88 309 ASN A O 1
ATOM 2583 N N . ASP A 1 310 ? -17.005 -41.639 27.361 1.00 81.06 310 ASP A N 1
ATOM 2584 C CA . ASP A 1 310 ? -15.699 -41.277 26.794 1.00 81.06 310 ASP A CA 1
ATOM 2585 C C . ASP A 1 310 ? -14.591 -42.184 27.341 1.00 81.06 310 ASP A C 1
ATOM 2587 O O . ASP A 1 310 ? -13.723 -42.637 26.594 1.00 81.06 310 ASP A O 1
ATOM 2591 N N . ILE A 1 311 ? -14.669 -42.534 28.630 1.00 80.38 311 ILE A N 1
ATOM 2592 C CA . ILE A 1 311 ? -13.746 -43.478 29.275 1.00 80.38 311 ILE A CA 1
ATOM 2593 C C . ILE A 1 311 ? -13.910 -44.886 28.683 1.00 80.38 311 ILE A C 1
ATOM 2595 O O . ILE A 1 311 ? -12.910 -45.561 28.430 1.00 80.38 311 ILE A O 1
ATOM 2599 N N . LYS A 1 312 ? -15.146 -45.342 28.433 1.00 86.31 312 LYS A N 1
ATOM 2600 C CA . LYS A 1 312 ? -15.410 -46.630 27.764 1.00 86.31 312 LYS A CA 1
ATOM 2601 C C . LYS A 1 312 ? -14.875 -46.644 26.333 1.00 86.31 312 LYS A C 1
ATOM 2603 O O . LYS A 1 312 ? -14.138 -47.559 25.988 1.00 86.31 312 LYS A O 1
ATOM 2608 N N . ASN A 1 313 ? -15.143 -45.604 25.547 1.00 86.88 313 ASN A N 1
ATOM 2609 C CA . ASN A 1 313 ? -14.664 -45.492 24.167 1.00 86.88 313 ASN A CA 1
ATOM 2610 C C . ASN A 1 313 ? -13.123 -45.432 24.110 1.00 86.88 313 ASN A C 1
ATOM 2612 O O . ASN A 1 313 ? -12.493 -46.075 23.273 1.00 86.88 313 ASN A O 1
ATOM 2616 N N . ALA A 1 314 ? -12.481 -44.731 25.051 1.00 86.25 314 ALA A N 1
ATOM 2617 C CA . ALA A 1 314 ? -11.024 -44.726 25.178 1.00 86.25 314 ALA A CA 1
ATOM 2618 C C . ALA A 1 314 ? -10.456 -46.113 25.534 1.00 86.25 314 ALA A C 1
ATOM 2620 O O . ALA A 1 314 ? -9.433 -46.510 24.971 1.00 86.25 314 ALA A O 1
ATOM 2621 N N . LYS A 1 315 ? -11.125 -46.867 26.421 1.00 89.44 315 LYS A N 1
ATOM 2622 C CA . LYS A 1 315 ? -10.770 -48.260 26.743 1.00 89.44 315 LYS A CA 1
ATOM 2623 C C . LYS A 1 315 ? -10.938 -49.179 25.536 1.00 89.44 315 LYS A C 1
ATOM 2625 O O . LYS A 1 315 ? -10.028 -49.941 25.241 1.00 89.44 315 LYS A O 1
ATOM 2630 N N . GLU A 1 316 ? -12.039 -49.071 24.802 1.00 88.25 316 GLU A N 1
ATOM 2631 C CA . GLU A 1 316 ? -12.275 -49.845 23.576 1.00 88.25 316 GLU A CA 1
ATOM 2632 C C . GLU A 1 316 ? -11.195 -49.565 22.526 1.00 88.25 316 GLU A C 1
ATOM 2634 O O . GLU A 1 316 ? -10.574 -50.491 22.017 1.00 88.25 316 GLU A O 1
ATOM 2639 N N . ARG A 1 317 ? -10.860 -48.292 22.281 1.00 86.94 317 ARG A N 1
ATOM 2640 C CA . ARG A 1 317 ? -9.753 -47.905 21.386 1.00 86.94 317 ARG A CA 1
ATOM 2641 C C . ARG A 1 317 ? -8.389 -48.389 21.864 1.00 86.94 317 ARG A C 1
ATOM 2643 O O . ARG A 1 317 ? -7.476 -48.537 21.055 1.00 86.94 317 ARG A O 1
ATOM 2650 N N . TYR A 1 318 ? -8.201 -48.546 23.170 1.00 87.81 318 TYR A N 1
ATOM 2651 C CA . TYR A 1 318 ? -6.984 -49.123 23.725 1.00 87.81 318 TYR A CA 1
ATOM 2652 C C . TYR A 1 318 ? -6.931 -50.633 23.476 1.00 87.81 318 TYR A C 1
ATOM 2654 O O . TYR A 1 318 ? -5.922 -51.103 22.969 1.00 87.81 318 TYR A O 1
ATOM 2662 N N . TYR A 1 319 ? -8.016 -51.370 23.733 1.00 88.44 319 TYR A N 1
ATOM 2663 C CA . TYR A 1 319 ? -8.083 -52.807 23.449 1.00 88.44 319 TYR A CA 1
ATOM 2664 C C . TYR A 1 319 ? -7.966 -53.115 21.955 1.00 88.44 319 TYR A C 1
ATOM 2666 O O . TYR A 1 319 ? -7.213 -54.007 21.596 1.00 88.44 319 TYR A O 1
ATOM 2674 N N . ILE A 1 320 ? -8.586 -52.314 21.083 1.00 86.31 320 ILE A N 1
ATOM 2675 C CA . ILE A 1 320 ? -8.418 -52.433 19.625 1.00 86.31 320 ILE A CA 1
ATOM 2676 C C . ILE A 1 320 ? -6.946 -52.256 19.227 1.00 86.31 320 ILE A C 1
ATOM 2678 O O . ILE A 1 320 ? -6.439 -53.008 18.402 1.00 86.31 320 ILE A O 1
ATOM 2682 N N . ARG A 1 321 ? -6.240 -51.289 19.832 1.00 84.75 321 ARG A N 1
ATOM 2683 C CA . ARG A 1 321 ? -4.804 -51.066 19.582 1.00 84.75 321 ARG A CA 1
ATOM 2684 C C . ARG A 1 321 ? -3.897 -52.136 20.194 1.00 84.75 321 ARG A C 1
ATOM 2686 O O . ARG A 1 321 ? -2.798 -52.373 19.700 1.00 84.75 321 ARG A O 1
ATOM 2693 N N . LEU A 1 322 ? -4.342 -52.762 21.279 1.00 83.56 322 LEU A N 1
ATOM 2694 C CA . LEU A 1 322 ? -3.666 -53.895 21.903 1.00 83.56 322 LEU A CA 1
ATOM 2695 C C . LEU A 1 322 ? -3.804 -55.148 21.024 1.00 83.56 322 LEU A C 1
ATOM 2697 O O . LEU A 1 322 ? -2.821 -55.838 20.780 1.00 83.56 322 LEU A O 1
ATOM 2701 N N . GLU A 1 323 ? -5.007 -55.406 20.505 1.00 84.31 323 GLU A N 1
ATOM 2702 C CA . GLU A 1 323 ? -5.305 -56.512 19.586 1.00 84.31 323 GLU A CA 1
ATOM 2703 C C . GLU A 1 323 ? -4.634 -56.328 18.220 1.00 84.31 323 GLU A C 1
ATOM 2705 O O . GLU A 1 323 ? -4.177 -57.305 17.630 1.00 84.31 323 GLU A O 1
ATOM 2710 N N . SER A 1 324 ? -4.509 -55.087 17.733 1.00 80.94 324 SER A N 1
ATOM 2711 C CA . SER A 1 324 ? -3.759 -54.774 16.509 1.00 80.94 324 SER A CA 1
ATOM 2712 C C . SER A 1 324 ? -2.235 -54.825 16.686 1.00 80.94 324 SER A C 1
ATOM 2714 O O . SER A 1 324 ? -1.509 -54.723 15.698 1.00 80.94 324 SER A O 1
ATOM 2716 N N . GLY A 1 325 ? -1.738 -54.991 17.919 1.00 80.19 325 GLY A N 1
ATOM 2717 C CA . GLY A 1 325 ? -0.309 -55.075 18.229 1.00 80.19 325 GLY A CA 1
ATOM 2718 C C . GLY A 1 325 ? 0.446 -53.741 18.165 1.00 80.19 325 GLY A C 1
ATOM 2719 O O . GLY A 1 325 ? 1.673 -53.742 18.225 1.00 80.19 325 GLY A O 1
ATOM 2720 N N . GLU A 1 326 ? -0.252 -52.605 18.059 1.00 75.19 326 GLU A N 1
ATOM 2721 C CA . GLU A 1 326 ? 0.360 -51.264 18.037 1.00 75.19 326 GLU A CA 1
ATOM 2722 C C . GLU A 1 326 ? 0.829 -50.795 19.420 1.00 75.19 326 GLU A C 1
ATOM 2724 O O . GLU A 1 326 ? 1.675 -49.906 19.525 1.00 75.19 326 GLU A O 1
ATOM 2729 N N . VAL A 1 327 ? 0.275 -51.364 20.493 1.00 71.75 327 VAL A N 1
ATOM 2730 C CA . VAL A 1 327 ? 0.599 -50.983 21.871 1.00 71.75 327 VAL A CA 1
ATOM 2731 C C . VAL A 1 327 ? 1.162 -52.187 22.615 1.00 71.75 327 VAL A C 1
ATOM 2733 O O . VAL A 1 327 ? 0.450 -53.142 22.909 1.00 71.75 327 VAL A O 1
ATOM 2736 N N . THR A 1 328 ? 2.446 -52.126 22.962 1.00 71.75 328 THR A N 1
ATOM 2737 C CA . THR A 1 328 ? 3.096 -53.108 23.837 1.00 71.75 328 THR A CA 1
ATOM 2738 C C . THR A 1 328 ? 2.841 -52.752 25.298 1.00 71.75 328 THR A C 1
ATOM 2740 O O . THR A 1 328 ? 3.043 -51.600 25.693 1.00 71.75 328 THR A O 1
ATOM 2743 N N . LEU A 1 329 ? 2.410 -53.724 26.108 1.00 72.00 329 LEU A N 1
ATOM 2744 C CA . LEU A 1 329 ? 2.245 -53.520 27.547 1.00 72.00 329 LEU A CA 1
ATOM 2745 C C . LEU A 1 329 ? 3.597 -53.143 28.174 1.00 72.00 329 LEU A C 1
ATOM 2747 O O . LEU A 1 329 ? 4.600 -53.789 27.856 1.00 72.00 329 LEU A O 1
ATOM 2751 N N . PRO A 1 330 ? 3.648 -52.117 29.041 1.00 65.31 330 PRO A N 1
ATOM 2752 C CA . PRO A 1 330 ? 4.836 -51.885 29.845 1.00 65.31 330 PRO A CA 1
ATOM 2753 C C . PRO A 1 330 ? 5.058 -53.112 30.738 1.00 65.31 330 PRO A C 1
ATOM 2755 O O . PRO A 1 330 ? 4.116 -53.584 31.378 1.00 65.31 330 PRO A O 1
ATOM 2758 N N . VAL A 1 331 ? 6.283 -53.643 30.705 1.00 58.25 331 VAL A N 1
ATOM 2759 C CA . VAL A 1 331 ? 6.738 -54.767 31.540 1.00 58.25 331 VAL A CA 1
ATOM 2760 C C . VAL A 1 331 ? 6.831 -54.345 32.997 1.00 58.25 331 VAL A C 1
ATOM 2762 O O . VAL A 1 331 ? 7.330 -53.220 33.240 1.00 58.25 331 VAL A O 1
#

Secondary structure (DSSP, 8-state):
-----------PPPPP--PPP-PPPPP--S---------HHHHHHHHHHHHHHHHHHHHHHHHHH-TTTT-HHHHHHHHHHHHHHHHHHHHHHHHHSPPTTHHHHHHHHHHHHHHHHHHHHHHHHHHHHHHTTTTTTS-----HHHHHHHHHHHHHHHHHHHHHHHHHHH-GGGHHHHHHHHHHHHHHHHH--S-----TTHHHHHHHHHHHHHHHHHHHHHHHHHHHHHHHHHHHTTSS-TTHHHHHHHHHHHHHHHHHHHHHHHHHHHHHHHHHHHHTT------HHHHHHHHHHHHHHHHHHS-HHHHHHHHHHHHHHHHTT-SPPP-

pLDDT: mean 70.75, std 18.76, range [34.72, 98.12]

Radius of gyration: 49.08 Å; chains: 1; bounding box: 72×116×138 Å

Sequence (331 aa):
MSNNLKSLRLLLAKKSETSKPIVAKPSVFGDESDEEPLTASEKFEIKYSSNKSKDQRMVEKVMAEDPNAYKYDEVYDEIEKQKNVKTAEDKAKDKEKAPKYADKIILAHKKRKLEKLLVEERKFKKERASEGTEFDDKEAFVTGAYKKQIEERNKFREEIEKQDYIDSLTKVENQKMWQSGFHRILLNNLTTDEKIEIRGEEKNKFREEIEKQDYIDSLTKVENQKMWQSGFHRILLNNLTTDEKIEIRGEEKNKFREEIEKQDYIDSLTKVENQKMWQLGFLVSRTNDELHCRLEVIKEVLKQRNTENDIKNAKERYYIRLESGEVTLPV

Foldseek 3Di:
DDDDPPDDDDDDDDDDDDDDDDDDDDDDDDDPDDDDPDDPVVVVVVVCVVCVVVVVVVVVVVCVVPVCSPVPVVVVVVVVVVVVVVVVVVVVVVVPDDDPCPVVVVVVVVLVVLVVVVVVVVVVVVVVVVCPCVCVPDDDDDDPVNVVNVVVSVVSVVVVVVVVVVCVVVPCVCVVVVVVVVVVVVVVCVVDPDPDPDDPPVVVVVVVVVVVVVVVVVVVVVVVVVVVVVVVVVVVVVPDDPVVNPVVVPVVVVVVVVVVVVVVVVVVVVVVVVVVVVVVPDDDDPDVVVVVVVVVVVVVVVCVCPDPVNVVVVVVVVVVCVVVVVDDDDD